Protein AF-A0A7G9YT63-F1 (afdb_monomer_lite)

Foldseek 3Di:
DPVVVVVVVVVVVVVVVVVVVVVVVLVVVLVVCLPPVNLVVLLVVLLVLLVVQPPVVDRDLVSLVVLLVVLLVLLVSLLVVLQVVLPDDAPPNLLSLLSVLLSLLSVLVSVLSCVVSVCVNVVVCPALQDPNCRSVLSSLVSSLSSLLSSLSSNLVVLSVVVRVVVRVVDDDDDDDDDDDPVNVVLVVCLDPVNLVVLLVVLLVLLVVCCVVVDNDLVSLVVLLVVLLVLLVVLLVVLVVVLVVLVVPPSLSSSSVSLSSSSVSVSVSSCVSSVSNNVSVVCVVVVNDPDPDDDDPSSSVSVSSVSSSSSSSSSSSSSSSVSSVVVSVVVPDDRPDD

Sequence (337 aa):
MSTKLFAHKNCVRAFWDLAILEMNKRDFLFRALTDERVLIVIVGIALLWRAVVSTDEKVSLWESACSGVSLFIIGWLIFGYMCSMSRKPTDWPVSNRIYRSIAVSLLVINIYVAIYYGMRWLGLLHVEISVSQDYIYQDLRYVIFMMYYCVAIAAARYLRGMREKYRLLIKERLKKRAKNIKEAIFFVMTHERTLVVVIAAAILWRVAIRADNEVVFWESTVSGISLIVWGWSIFGYLCALSVKVRHKIDLTRVIQHVALGLCAVNIYAVFYYGLRWYELICRIMGEVTETYVPQPLDMVFKDVRYVMLVLFYCAIVLLAKHLVKAYKDYTVPARKS

Structure (mmCIF, N/CA/C/O backbone):
data_AF-A0A7G9YT63-F1
#
_entry.id   AF-A0A7G9YT63-F1
#
loop_
_atom_site.group_PDB
_atom_site.id
_atom_site.type_symbol
_atom_site.label_atom_id
_atom_site.label_alt_id
_atom_site.label_comp_id
_atom_site.label_asym_id
_atom_site.label_entity_id
_atom_site.label_seq_id
_atom_site.pdbx_PDB_ins_code
_atom_site.Cartn_x
_atom_site.Cartn_y
_atom_site.Cartn_z
_atom_site.occupancy
_atom_site.B_iso_or_equiv
_atom_site.auth_seq_id
_atom_site.auth_comp_id
_atom_site.auth_asym_id
_atom_site.auth_atom_id
_atom_site.pdbx_PDB_model_num
ATOM 1 N N . MET A 1 1 ? 22.722 10.901 50.666 1.00 51.84 1 MET A N 1
ATOM 2 C CA . MET A 1 1 ? 22.047 9.964 49.730 1.00 51.84 1 MET A CA 1
ATOM 3 C C . MET A 1 1 ? 20.739 10.509 49.108 1.00 51.84 1 MET A C 1
ATOM 5 O O . MET A 1 1 ? 20.133 9.806 48.314 1.00 51.84 1 MET A O 1
ATOM 9 N N . SER A 1 2 ? 20.319 11.758 49.384 1.00 56.12 2 SER A N 1
ATOM 10 C CA . SER A 1 2 ? 19.012 12.315 48.953 1.00 56.12 2 SER A CA 1
ATOM 11 C C . SER A 1 2 ? 19.032 13.078 47.605 1.00 56.12 2 SER A C 1
ATOM 13 O O . SER A 1 2 ? 18.059 13.076 46.855 1.00 56.12 2 SER A O 1
ATOM 15 N N . THR A 1 3 ? 20.168 13.659 47.210 1.00 47.97 3 THR A N 1
ATOM 16 C CA . THR A 1 3 ? 20.280 14.524 46.016 1.00 47.97 3 THR A CA 1
ATOM 17 C C . THR A 1 3 ? 20.259 13.775 44.677 1.00 47.97 3 THR A C 1
ATOM 19 O O . THR A 1 3 ? 19.657 14.254 43.717 1.00 47.97 3 THR A O 1
ATOM 22 N N . LYS A 1 4 ? 20.827 12.560 44.602 1.00 44.25 4 LYS A N 1
ATOM 23 C CA . LYS A 1 4 ? 20.798 11.734 43.374 1.00 44.25 4 LYS A CA 1
ATOM 24 C C . LYS A 1 4 ? 19.389 11.233 43.021 1.00 44.25 4 LYS A C 1
ATOM 26 O O . LYS A 1 4 ? 19.053 11.143 41.843 1.00 44.25 4 LYS A O 1
ATOM 31 N N . LEU A 1 5 ? 18.547 10.963 44.021 1.00 43.69 5 LEU A N 1
ATOM 32 C CA . LEU A 1 5 ? 17.170 10.499 43.808 1.00 43.69 5 LEU A CA 1
ATOM 33 C C . LEU A 1 5 ? 16.254 11.630 43.296 1.00 43.69 5 LEU A C 1
ATOM 35 O O . LEU A 1 5 ? 15.344 11.389 42.503 1.00 43.69 5 LEU A O 1
ATOM 39 N N . PHE A 1 6 ? 16.518 12.870 43.720 1.00 44.06 6 PHE A N 1
ATOM 40 C CA . PHE A 1 6 ? 15.766 14.057 43.304 1.00 44.06 6 PHE A CA 1
ATOM 41 C C . PHE A 1 6 ? 16.118 14.489 41.871 1.00 44.06 6 PHE A C 1
ATOM 43 O O . PHE A 1 6 ? 15.226 14.756 41.066 1.00 44.06 6 PHE A O 1
ATOM 50 N N . ALA A 1 7 ? 17.407 14.447 41.509 1.00 48.44 7 ALA A N 1
ATOM 51 C CA . ALA A 1 7 ? 17.870 14.716 40.146 1.00 48.44 7 ALA A CA 1
ATOM 52 C C . ALA A 1 7 ? 17.311 13.703 39.127 1.00 48.44 7 ALA A C 1
ATOM 54 O O . ALA A 1 7 ? 16.868 14.089 38.046 1.00 48.44 7 ALA A O 1
ATOM 55 N N . HIS A 1 8 ? 17.240 12.417 39.494 1.00 46.97 8 HIS A N 1
ATOM 56 C CA . HIS A 1 8 ? 16.665 11.379 38.633 1.00 46.97 8 HIS A CA 1
ATOM 57 C C . HIS A 1 8 ? 15.152 11.567 38.417 1.00 46.97 8 HIS A C 1
ATOM 59 O O . HIS A 1 8 ? 14.665 11.424 37.298 1.00 46.97 8 HIS A O 1
ATOM 65 N N . LYS A 1 9 ? 14.390 11.943 39.457 1.00 47.44 9 LYS A N 1
ATOM 66 C CA . LYS A 1 9 ? 12.947 12.224 39.322 1.00 47.44 9 LYS A CA 1
ATOM 67 C C . LYS A 1 9 ? 12.662 13.446 38.443 1.00 47.44 9 LYS A C 1
ATOM 69 O O . LYS A 1 9 ? 11.727 13.397 37.647 1.00 47.44 9 LYS A O 1
ATOM 74 N N . ASN A 1 10 ? 13.467 14.504 38.548 1.00 49.31 10 ASN A N 1
ATOM 75 C CA . ASN A 1 10 ? 13.294 15.713 37.736 1.00 49.31 10 ASN A CA 1
ATOM 76 C C . ASN A 1 10 ? 13.716 15.507 36.276 1.00 49.31 10 ASN A C 1
ATOM 78 O O . ASN A 1 10 ? 13.042 16.009 35.385 1.00 49.31 10 ASN A O 1
ATOM 82 N N . CYS A 1 11 ? 14.758 14.709 36.018 1.00 43.16 11 CYS A N 1
ATOM 83 C CA . CYS A 1 11 ? 15.164 14.342 34.659 1.00 43.16 11 CYS A CA 1
ATOM 84 C C . CYS A 1 11 ? 14.101 13.478 33.960 1.00 43.16 11 CYS A C 1
ATOM 86 O O . CYS A 1 11 ? 13.719 13.751 32.825 1.00 43.16 11 CYS A O 1
ATOM 88 N N . VAL A 1 12 ? 13.539 12.490 34.670 1.00 50.88 12 VAL A N 1
ATOM 89 C CA . VAL A 1 12 ? 12.436 11.670 34.148 1.00 50.88 12 VAL A CA 1
ATOM 90 C C . VAL A 1 12 ? 11.201 12.533 33.882 1.00 50.88 12 VAL A C 1
ATOM 92 O O . VAL A 1 12 ? 10.602 12.409 32.820 1.00 50.88 12 VAL A O 1
ATOM 95 N N . ARG A 1 13 ? 10.840 13.450 34.788 1.00 52.72 13 ARG A N 1
ATOM 96 C CA . ARG A 1 13 ? 9.700 14.360 34.592 1.00 52.72 13 ARG A CA 1
ATOM 97 C C . ARG A 1 13 ? 9.906 15.297 33.396 1.00 52.72 13 ARG A C 1
ATOM 99 O O . ARG A 1 13 ? 9.028 15.359 32.550 1.00 52.72 13 ARG A O 1
ATOM 106 N N . ALA A 1 14 ? 11.084 15.907 33.256 1.00 54.81 14 ALA A N 1
ATOM 107 C CA . ALA A 1 14 ? 11.417 16.754 32.110 1.00 54.81 14 ALA A CA 1
ATOM 108 C C . ALA A 1 14 ? 11.399 15.981 30.779 1.00 54.81 14 ALA A C 1
ATOM 110 O O . ALA A 1 14 ? 10.917 16.498 29.777 1.00 54.81 14 ALA A O 1
ATOM 111 N N . PHE A 1 15 ? 11.862 14.726 30.767 1.00 49.44 15 PHE A N 1
ATOM 112 C CA . PHE A 1 15 ? 11.770 13.851 29.595 1.00 49.44 15 PHE A CA 1
ATOM 113 C C . PHE A 1 15 ? 10.312 13.531 29.227 1.00 49.44 15 PHE A C 1
ATOM 115 O O . PHE A 1 15 ? 9.948 13.574 28.051 1.00 49.44 15 PHE A O 1
ATOM 122 N N . TRP A 1 16 ? 9.460 13.258 30.221 1.00 44.06 16 TRP A N 1
ATOM 123 C CA . TRP A 1 16 ? 8.024 13.070 30.005 1.00 44.06 16 TRP A CA 1
ATOM 124 C C . TRP A 1 16 ? 7.345 14.349 29.514 1.00 44.06 16 TRP A C 1
ATOM 126 O O . TRP A 1 16 ? 6.557 14.274 28.577 1.00 44.06 16 TRP A O 1
ATOM 136 N N . ASP A 1 17 ? 7.684 15.513 30.063 1.00 49.84 17 ASP A N 1
ATOM 137 C CA . ASP A 1 17 ? 7.113 16.800 29.653 1.00 49.84 17 ASP A CA 1
ATOM 138 C C . ASP A 1 17 ? 7.521 17.169 28.217 1.00 49.84 17 ASP A C 1
ATOM 140 O O . ASP A 1 17 ? 6.678 17.598 27.425 1.00 49.84 17 ASP A O 1
ATOM 144 N N . LEU A 1 18 ? 8.777 16.910 27.827 1.00 43.19 18 LEU A N 1
ATOM 145 C CA . LEU A 1 18 ? 9.244 17.094 26.449 1.00 43.19 18 LEU A CA 1
ATOM 146 C C . LEU A 1 18 ? 8.537 16.132 25.480 1.00 43.19 18 LEU A C 1
ATOM 148 O O . LEU A 1 18 ? 8.094 16.538 24.403 1.00 43.19 18 LEU A O 1
ATOM 152 N N . ALA A 1 19 ? 8.374 14.867 25.880 1.00 49.19 19 ALA A N 1
ATOM 153 C CA . ALA A 1 19 ? 7.665 13.862 25.093 1.00 49.19 19 ALA A CA 1
ATOM 154 C C . ALA A 1 19 ? 6.169 14.193 24.944 1.00 49.19 19 ALA A C 1
ATOM 156 O O . ALA A 1 19 ? 5.597 13.995 23.871 1.00 49.19 19 ALA A O 1
ATOM 157 N N . ILE A 1 20 ? 5.541 14.740 25.990 1.00 54.62 20 ILE A N 1
ATOM 158 C CA . ILE A 1 20 ? 4.151 15.214 25.975 1.00 54.62 20 ILE A CA 1
ATOM 159 C C 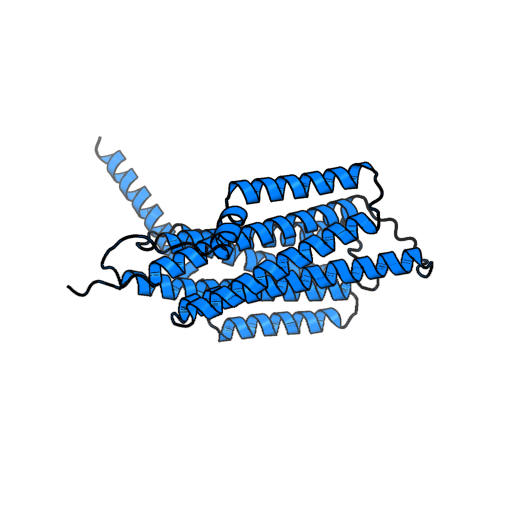. ILE A 1 20 ? 4.011 16.431 25.052 1.00 54.62 20 ILE A C 1
ATOM 161 O O . ILE A 1 20 ? 3.067 16.482 24.261 1.00 54.62 20 ILE A O 1
ATOM 165 N N . LEU A 1 21 ? 4.953 17.378 25.092 1.00 49.91 21 LEU A N 1
ATOM 166 C CA . LEU A 1 21 ? 4.940 18.567 24.236 1.00 49.91 21 LEU A CA 1
ATOM 167 C C . LEU A 1 21 ? 5.094 18.202 22.751 1.00 49.91 21 LEU A C 1
ATOM 169 O O . LEU A 1 21 ? 4.336 18.689 21.906 1.00 49.91 21 LEU A O 1
ATOM 173 N N . GLU A 1 22 ? 6.030 17.307 22.422 1.00 58.84 22 GLU A N 1
ATOM 174 C CA . GLU A 1 22 ? 6.168 16.777 21.063 1.00 58.84 22 GLU A CA 1
ATOM 175 C C . GLU A 1 22 ? 4.926 15.997 20.619 1.00 58.84 22 GLU A C 1
ATOM 177 O O . GLU A 1 22 ? 4.477 16.138 19.478 1.00 58.84 22 GLU A O 1
ATOM 182 N N . MET A 1 23 ? 4.337 15.197 21.512 1.00 55.91 23 MET A N 1
ATOM 183 C CA . MET A 1 23 ? 3.105 14.462 21.228 1.00 55.91 23 MET A CA 1
ATOM 184 C C . MET A 1 23 ? 1.928 15.392 20.934 1.00 55.91 23 MET A C 1
ATOM 186 O O . MET A 1 23 ? 1.184 15.123 19.992 1.00 55.91 23 MET A O 1
ATOM 190 N N . ASN A 1 24 ? 1.770 16.487 21.682 1.00 61.44 24 ASN A N 1
ATOM 191 C CA . ASN A 1 24 ? 0.676 17.437 21.474 1.00 61.44 24 ASN A CA 1
ATOM 192 C C . ASN A 1 24 ? 0.780 18.132 20.108 1.00 61.44 24 ASN A C 1
ATOM 194 O O . ASN A 1 24 ? -0.222 18.271 19.407 1.00 61.44 24 ASN A O 1
ATOM 198 N N . LYS A 1 25 ? 1.998 18.492 19.680 1.00 66.62 25 LYS A N 1
ATOM 199 C CA . LYS A 1 25 ? 2.241 19.067 18.345 1.00 66.62 25 LYS A CA 1
ATOM 200 C C . LYS A 1 25 ? 1.927 18.072 17.224 1.00 66.62 25 LYS A C 1
ATOM 202 O O . LYS A 1 25 ? 1.267 18.440 16.255 1.00 66.62 25 LYS A O 1
ATOM 207 N N . ARG A 1 26 ? 2.343 16.806 17.364 1.00 66.38 26 ARG A N 1
ATOM 208 C CA . ARG A 1 26 ? 2.053 15.743 16.378 1.00 66.38 26 ARG A CA 1
ATOM 209 C C . ARG A 1 26 ? 0.560 15.420 16.302 1.00 66.38 26 ARG A C 1
ATOM 211 O O . ARG A 1 26 ? 0.035 15.253 15.206 1.00 66.38 26 ARG A O 1
ATOM 218 N N . ASP A 1 27 ? -0.134 15.366 17.438 1.00 67.38 27 ASP A N 1
ATOM 219 C CA . ASP A 1 27 ? -1.582 15.129 17.480 1.00 67.38 27 ASP A CA 1
ATOM 220 C C . ASP A 1 27 ? -2.380 16.314 16.901 1.00 67.38 27 ASP A C 1
ATOM 222 O O . ASP A 1 27 ? -3.419 16.084 16.274 1.00 67.38 27 ASP A O 1
ATOM 226 N N . PHE A 1 28 ? -1.900 17.554 17.066 1.00 71.50 28 PHE A N 1
ATOM 227 C CA . PHE A 1 28 ? -2.480 18.751 16.445 1.00 71.50 28 PHE A CA 1
ATOM 228 C C . PHE A 1 28 ? -2.266 18.774 14.925 1.00 71.50 28 PHE A C 1
ATOM 230 O O . PHE A 1 28 ? -3.235 18.896 14.179 1.00 71.50 28 PHE A O 1
ATOM 237 N N . LEU A 1 29 ? -1.029 18.559 14.461 1.00 67.56 29 LEU A N 1
ATOM 238 C CA . LEU A 1 29 ? -0.705 18.429 13.033 1.00 67.56 29 LEU A CA 1
ATOM 239 C C . LEU A 1 29 ? -1.523 17.321 12.372 1.00 67.56 29 LEU A C 1
ATOM 241 O O . LEU A 1 29 ? -2.076 17.513 11.294 1.00 67.56 29 LEU A O 1
ATOM 245 N N . PHE A 1 30 ? -1.660 16.174 13.036 1.00 68.06 30 PHE A N 1
ATOM 246 C CA . PHE A 1 30 ? -2.467 15.081 12.515 1.00 68.06 30 PHE A CA 1
ATOM 247 C C . PHE A 1 30 ? -3.963 15.417 12.495 1.00 68.06 30 PHE A C 1
ATOM 249 O O . PHE A 1 30 ? -4.656 15.031 11.558 1.00 68.06 30 PHE A O 1
ATOM 256 N N . ARG A 1 31 ? -4.484 16.156 13.487 1.00 72.56 31 ARG A N 1
ATOM 257 C CA . ARG A 1 31 ? -5.866 16.670 13.449 1.00 72.56 31 ARG A CA 1
ATOM 258 C C . ARG A 1 31 ? -6.095 17.599 12.259 1.00 72.56 31 ARG A C 1
ATOM 260 O O . ARG A 1 31 ? -7.111 17.452 11.596 1.00 72.56 31 ARG A O 1
ATOM 267 N N . ALA A 1 32 ? -5.148 18.484 11.960 1.00 70.31 32 ALA A N 1
ATOM 268 C CA . ALA A 1 32 ? -5.224 19.347 10.785 1.00 70.31 32 ALA A CA 1
ATOM 269 C C . ALA A 1 32 ? -5.154 18.539 9.473 1.00 70.31 32 ALA A C 1
ATOM 271 O O . ALA A 1 32 ? -5.971 18.732 8.580 1.00 70.31 32 ALA A O 1
ATOM 272 N N . LEU A 1 33 ? -4.238 17.568 9.386 1.00 66.38 33 LEU A N 1
ATOM 273 C CA . LEU A 1 33 ? -4.068 16.700 8.210 1.00 66.38 33 LEU A CA 1
ATOM 274 C C . LEU A 1 33 ? -5.219 15.705 7.987 1.00 66.38 33 LEU A C 1
ATOM 276 O O . LEU A 1 33 ? -5.371 15.186 6.886 1.00 66.38 33 LEU A O 1
ATOM 280 N N . THR A 1 34 ? -6.016 15.405 9.016 1.00 69.69 34 THR A N 1
ATOM 281 C CA . THR A 1 34 ? -7.178 14.500 8.922 1.00 69.69 34 THR A CA 1
ATOM 282 C C . THR A 1 34 ? -8.482 15.207 8.566 1.00 69.69 34 THR A C 1
ATOM 284 O O . THR A 1 34 ? -9.519 14.540 8.440 1.00 69.69 34 THR A O 1
ATOM 287 N N . ASP A 1 35 ? -8.466 16.531 8.401 1.00 75.56 35 ASP A N 1
ATOM 288 C CA . ASP A 1 35 ? -9.624 17.243 7.876 1.00 75.56 35 ASP A CA 1
ATOM 289 C C . ASP A 1 35 ? -9.915 16.754 6.447 1.00 75.56 35 ASP A C 1
ATOM 291 O O . ASP A 1 35 ? -9.025 16.639 5.604 1.00 75.56 35 ASP A O 1
ATOM 295 N N . GLU A 1 36 ? -11.179 16.429 6.181 1.00 73.56 36 GLU A N 1
ATOM 296 C CA . GLU A 1 36 ? -11.624 15.921 4.881 1.00 73.56 36 GLU A CA 1
ATOM 297 C C . GLU A 1 36 ? -11.356 16.927 3.766 1.00 73.56 36 GLU A C 1
ATOM 299 O O . GLU A 1 36 ? -10.945 16.549 2.671 1.00 73.56 36 GLU A O 1
ATOM 304 N N . ARG A 1 37 ? -11.524 18.218 4.074 1.00 80.12 37 ARG A N 1
ATOM 305 C CA . ARG A 1 37 ? -11.266 19.313 3.138 1.00 80.12 37 ARG A CA 1
ATOM 306 C C . ARG A 1 37 ? -9.785 19.375 2.791 1.00 80.12 37 ARG A C 1
ATOM 308 O O . ARG A 1 37 ? -9.438 19.504 1.624 1.00 80.12 37 ARG A O 1
ATOM 315 N N . VAL A 1 38 ? -8.919 19.215 3.791 1.00 79.94 38 VAL A N 1
ATOM 316 C CA . VAL A 1 38 ? -7.463 19.216 3.609 1.00 79.94 38 VAL A CA 1
ATOM 317 C C . VAL A 1 38 ? -7.019 18.000 2.798 1.00 79.94 38 VAL A C 1
ATOM 319 O O . VAL A 1 38 ? -6.205 18.151 1.896 1.00 79.94 38 VAL A O 1
ATOM 322 N N . LEU A 1 39 ? -7.593 16.816 3.033 1.00 75.81 39 LEU A N 1
ATOM 323 C CA . LEU A 1 39 ? -7.302 15.629 2.222 1.00 75.81 39 LEU A CA 1
ATOM 324 C C . LEU A 1 39 ? -7.706 15.810 0.753 1.00 75.81 39 LEU A C 1
ATOM 326 O O . LEU A 1 39 ? -6.918 15.472 -0.126 1.00 75.81 39 LEU A O 1
ATOM 330 N N . ILE A 1 40 ? -8.889 16.374 0.482 1.00 79.44 40 ILE A N 1
ATOM 331 C CA . ILE A 1 40 ? -9.337 16.675 -0.889 1.00 79.44 40 ILE A CA 1
ATOM 332 C C . ILE A 1 40 ? -8.389 17.677 -1.554 1.00 79.44 40 ILE A C 1
ATOM 334 O O . ILE A 1 40 ? -7.992 17.473 -2.698 1.00 79.44 40 ILE A O 1
ATOM 338 N N . VAL A 1 41 ? -7.980 18.722 -0.830 1.00 82.81 41 VAL A N 1
ATOM 339 C CA . VAL A 1 41 ? -7.027 19.721 -1.331 1.00 82.81 41 VAL A CA 1
ATOM 340 C C . VAL A 1 41 ? -5.662 19.092 -1.616 1.00 82.81 41 VAL A C 1
ATOM 342 O O . VAL A 1 41 ? -5.105 19.343 -2.677 1.00 82.81 41 VAL A O 1
ATOM 345 N N . ILE A 1 42 ? -5.140 18.233 -0.736 1.00 81.56 42 ILE A N 1
ATOM 346 C CA . ILE A 1 42 ? -3.861 17.535 -0.952 1.00 81.56 42 ILE A CA 1
ATOM 347 C C . ILE A 1 42 ? -3.928 16.652 -2.203 1.00 81.56 42 ILE A C 1
ATOM 349 O O . ILE A 1 42 ? -3.012 16.693 -3.021 1.00 81.56 42 ILE A O 1
ATOM 353 N N . VAL A 1 43 ? -5.007 15.880 -2.376 1.00 79.06 43 VAL A N 1
ATOM 354 C CA . VAL A 1 43 ? -5.204 15.049 -3.576 1.00 79.06 43 VAL A CA 1
ATOM 355 C C . VAL A 1 43 ? -5.320 15.923 -4.826 1.00 79.06 43 VAL A C 1
ATOM 357 O O . VAL A 1 43 ? -4.684 15.623 -5.832 1.00 79.06 43 VAL A O 1
ATOM 360 N N . GLY A 1 44 ? -6.075 17.022 -4.760 1.00 79.69 44 GLY A N 1
ATOM 361 C CA . GLY A 1 44 ? -6.219 17.971 -5.863 1.00 79.69 44 GLY A CA 1
ATOM 362 C C . GLY A 1 44 ? -4.888 18.599 -6.271 1.00 79.69 44 GLY A C 1
ATOM 363 O O . GLY A 1 44 ? -4.543 18.578 -7.447 1.00 79.69 44 GLY A O 1
ATOM 364 N N . ILE A 1 45 ? -4.097 19.079 -5.307 1.00 83.38 45 ILE A N 1
ATOM 365 C CA . ILE A 1 45 ? -2.757 19.631 -5.552 1.00 83.38 45 ILE A CA 1
ATOM 366 C C . ILE A 1 45 ? -1.835 18.563 -6.143 1.00 83.38 45 ILE A C 1
ATOM 368 O O . ILE A 1 45 ? -1.110 18.853 -7.085 1.00 83.38 45 ILE A O 1
ATOM 372 N N . ALA A 1 46 ? -1.874 17.329 -5.639 1.00 78.25 46 ALA A N 1
ATOM 373 C CA . ALA A 1 46 ? -1.053 16.236 -6.154 1.00 78.25 46 ALA A CA 1
ATOM 374 C C . ALA A 1 46 ? -1.396 15.876 -7.611 1.00 78.25 46 ALA A C 1
ATOM 376 O O . ALA A 1 46 ? -0.495 15.637 -8.413 1.00 78.25 46 ALA A O 1
ATOM 377 N N . LEU A 1 47 ? -2.687 15.857 -7.959 1.00 78.94 47 LEU A N 1
ATOM 378 C CA . LEU A 1 47 ? -3.156 15.618 -9.325 1.00 78.94 47 LEU A CA 1
ATOM 379 C C . LEU A 1 47 ? -2.805 16.778 -10.259 1.00 78.94 47 LEU A C 1
ATOM 381 O O . LEU A 1 47 ? -2.320 16.536 -11.358 1.00 78.94 47 LEU A O 1
ATOM 385 N N . LEU A 1 48 ? -2.999 18.022 -9.814 1.00 81.75 48 LEU A N 1
ATOM 386 C CA . LEU A 1 48 ? -2.630 19.216 -10.577 1.00 81.75 48 LEU A CA 1
ATOM 387 C C . LEU A 1 48 ? -1.119 19.292 -10.803 1.00 81.75 48 LEU A C 1
ATOM 389 O O . LEU A 1 48 ? -0.685 19.532 -11.923 1.00 81.75 48 LEU A O 1
ATOM 393 N N . TRP A 1 49 ? -0.321 19.022 -9.769 1.00 81.31 49 TRP A N 1
ATOM 394 C CA . TRP A 1 49 ? 1.133 18.934 -9.875 1.00 81.31 49 TRP A CA 1
ATOM 395 C C . TRP A 1 49 ? 1.546 17.906 -10.928 1.00 81.31 49 TRP A C 1
ATOM 397 O O . TRP A 1 49 ? 2.404 18.188 -11.756 1.00 81.31 49 TRP A O 1
ATOM 407 N N . ARG A 1 50 ? 0.895 16.736 -10.956 1.00 78.75 50 ARG A N 1
ATOM 408 C CA . ARG A 1 50 ? 1.165 15.726 -11.985 1.00 78.75 50 ARG A CA 1
ATOM 409 C C . ARG A 1 50 ? 0.699 16.125 -13.371 1.00 78.75 50 ARG A C 1
ATOM 411 O O . ARG A 1 50 ? 1.440 15.890 -14.312 1.00 78.75 50 ARG A O 1
ATOM 418 N N . ALA A 1 51 ? -0.456 16.766 -13.500 1.00 74.50 51 ALA A N 1
ATOM 419 C CA . ALA A 1 51 ? -0.903 17.290 -14.783 1.00 74.50 51 ALA A CA 1
ATOM 420 C C . ALA A 1 51 ? 0.111 18.291 -15.360 1.00 74.50 51 ALA A C 1
ATOM 422 O O . ALA A 1 51 ? 0.408 18.211 -16.542 1.00 74.50 51 ALA A O 1
ATOM 423 N N . VAL A 1 52 ? 0.681 19.165 -14.522 1.00 75.88 52 VAL A N 1
ATOM 424 C CA . VAL A 1 52 ? 1.705 20.145 -14.927 1.00 75.88 52 VAL A CA 1
ATOM 425 C C . VAL A 1 52 ? 3.046 19.485 -15.257 1.00 75.88 52 VAL A C 1
ATOM 427 O O . VAL A 1 52 ? 3.666 19.847 -16.240 1.00 75.88 52 VAL A O 1
ATOM 430 N N . VAL A 1 53 ? 3.500 18.501 -14.478 1.00 72.19 53 VAL A N 1
ATOM 431 C CA . VAL A 1 53 ? 4.780 17.809 -14.743 1.00 72.19 53 VAL A CA 1
ATOM 432 C C . VAL A 1 53 ? 4.705 16.903 -15.984 1.00 72.19 53 VAL A C 1
ATOM 434 O O . VAL A 1 53 ? 5.718 16.633 -16.621 1.00 72.19 53 VAL A O 1
ATOM 437 N N . SER A 1 54 ? 3.513 16.421 -16.340 1.00 69.38 54 SER A N 1
ATOM 438 C CA . SER A 1 54 ? 3.313 15.502 -17.468 1.00 69.38 54 SER A CA 1
ATOM 439 C C . SER A 1 54 ? 3.207 16.212 -18.829 1.00 69.38 54 SER A C 1
ATOM 441 O O . SER A 1 54 ? 3.317 15.548 -19.857 1.00 69.38 54 SER A O 1
ATOM 443 N N . THR A 1 55 ? 3.021 17.542 -18.880 1.00 68.19 55 THR A N 1
ATOM 444 C CA . THR A 1 55 ? 2.837 18.265 -20.159 1.00 68.19 55 THR A CA 1
ATOM 445 C C . THR A 1 55 ? 4.057 18.236 -21.070 1.00 68.19 55 THR A C 1
ATOM 447 O O . THR A 1 55 ? 3.894 18.323 -22.282 1.00 68.19 55 THR A O 1
ATOM 450 N N . ASP A 1 56 ? 5.257 18.084 -20.510 1.00 60.88 56 ASP A N 1
ATOM 451 C CA . ASP A 1 56 ? 6.505 18.152 -21.278 1.00 60.88 56 ASP A CA 1
ATOM 452 C C . ASP A 1 56 ? 6.972 16.774 -21.783 1.00 60.88 56 ASP A C 1
ATOM 454 O O . ASP A 1 56 ? 8.057 16.664 -22.358 1.00 60.88 56 ASP A O 1
ATOM 458 N N . GLU A 1 57 ? 6.192 15.708 -21.528 1.00 63.62 57 GLU A N 1
ATOM 459 C CA . GLU A 1 57 ? 6.480 14.285 -21.827 1.00 63.62 57 GLU A CA 1
ATOM 460 C C . GLU A 1 57 ? 7.836 13.768 -21.287 1.00 63.62 57 GLU A C 1
ATOM 462 O O . GLU A 1 57 ? 8.195 12.597 -21.436 1.00 63.62 57 GLU A O 1
ATOM 467 N N . LYS A 1 58 ? 8.591 14.630 -20.599 1.00 65.06 58 LYS A N 1
ATOM 468 C CA . LYS A 1 58 ? 9.904 14.393 -20.011 1.00 65.06 58 LYS A CA 1
ATOM 469 C C . LYS A 1 58 ? 9.886 14.877 -18.573 1.00 65.06 58 LYS A C 1
ATOM 471 O O . LYS A 1 58 ? 10.004 16.063 -18.302 1.00 65.06 58 LYS A O 1
ATOM 476 N N . VAL A 1 59 ? 9.814 13.930 -17.644 1.00 61.91 59 VAL A N 1
ATOM 477 C CA . VAL A 1 59 ? 9.941 14.234 -16.217 1.00 61.91 59 VAL A CA 1
ATOM 478 C C . VAL A 1 59 ? 11.405 14.536 -15.908 1.00 61.91 59 VAL A C 1
ATOM 480 O O . VAL A 1 59 ? 12.264 13.651 -15.983 1.00 61.91 59 VAL A O 1
ATOM 483 N N . SER A 1 60 ? 11.702 15.778 -15.538 1.00 70.81 60 SER A N 1
ATOM 484 C CA . SER A 1 60 ? 13.042 16.166 -15.109 1.00 70.81 60 SER A CA 1
ATOM 485 C C . SER A 1 60 ? 13.418 15.496 -13.779 1.00 70.81 60 SER A C 1
ATOM 487 O O . SER A 1 60 ? 12.573 15.139 -12.947 1.00 70.81 60 SER A O 1
ATOM 489 N N . LEU A 1 61 ? 14.724 15.343 -13.531 1.00 68.00 61 LEU A N 1
ATOM 490 C CA . LEU A 1 61 ? 15.222 14.787 -12.266 1.00 68.00 61 LEU A CA 1
ATOM 491 C C . LEU A 1 61 ? 14.724 15.580 -11.048 1.00 68.00 61 LEU A C 1
ATOM 493 O O . LEU A 1 61 ? 14.416 14.981 -10.018 1.00 68.00 61 LEU A O 1
ATOM 497 N N . TRP A 1 62 ? 14.590 16.903 -11.176 1.00 66.19 62 TRP A N 1
ATOM 498 C CA . TRP A 1 62 ? 14.118 17.776 -10.101 1.00 66.19 62 TRP A CA 1
ATOM 499 C C . TRP A 1 62 ? 12.629 17.591 -9.793 1.00 66.19 62 TRP A C 1
ATOM 501 O O . TRP A 1 62 ? 12.260 17.493 -8.622 1.00 66.19 62 TRP A O 1
ATOM 511 N N . GLU A 1 63 ? 11.772 17.441 -10.804 1.00 73.75 63 GLU A N 1
ATOM 512 C CA . GLU A 1 63 ? 10.338 17.168 -10.604 1.00 73.75 63 GLU A CA 1
ATOM 513 C C . GLU A 1 63 ? 10.105 15.789 -9.976 1.00 73.75 63 GLU A C 1
ATOM 515 O O . GLU A 1 63 ? 9.255 15.616 -9.089 1.00 73.75 63 GLU A O 1
ATOM 520 N N . SER A 1 64 ? 10.916 14.807 -10.383 1.00 73.31 64 SER A N 1
ATOM 521 C CA . SER A 1 64 ? 10.941 13.477 -9.776 1.00 73.31 64 SER A CA 1
ATOM 522 C C . SER A 1 64 ? 11.431 13.526 -8.324 1.00 73.31 64 SER A C 1
ATOM 524 O O . SER A 1 64 ? 10.838 12.884 -7.453 1.00 73.31 64 SER A O 1
ATOM 526 N N . ALA A 1 65 ? 12.454 14.335 -8.025 1.00 77.94 65 ALA A N 1
ATOM 527 C CA . ALA A 1 65 ? 12.956 14.550 -6.669 1.00 77.94 65 ALA A CA 1
ATOM 528 C C . ALA A 1 65 ? 11.912 15.200 -5.754 1.00 77.94 65 ALA A C 1
ATOM 530 O O . ALA A 1 65 ? 11.615 14.646 -4.696 1.00 77.94 65 ALA A O 1
ATOM 531 N N . CYS A 1 66 ? 11.274 16.296 -6.170 1.00 80.81 66 CYS A N 1
ATOM 532 C CA . CYS A 1 66 ? 10.205 16.943 -5.399 1.00 80.81 66 CYS A CA 1
ATOM 533 C C . CYS A 1 66 ? 9.036 15.985 -5.115 1.00 80.81 66 CYS A C 1
ATOM 535 O O . CYS A 1 66 ? 8.523 15.904 -3.991 1.00 80.81 66 CYS A O 1
ATOM 537 N N . SER A 1 67 ? 8.648 15.193 -6.114 1.00 80.62 67 SER A N 1
ATOM 538 C CA . SER A 1 67 ? 7.592 14.190 -5.974 1.00 80.62 67 SER A CA 1
ATOM 539 C C . SER A 1 67 ? 7.981 13.050 -5.024 1.00 80.62 67 SER A C 1
ATOM 541 O O . SER A 1 67 ? 7.181 12.632 -4.188 1.00 80.62 67 SER A O 1
ATOM 543 N N . GLY A 1 68 ? 9.215 12.551 -5.114 1.00 82.56 68 GLY A N 1
ATOM 544 C CA . GLY A 1 68 ? 9.713 11.499 -4.230 1.00 82.56 68 GLY A CA 1
ATOM 545 C C . GLY A 1 68 ? 9.863 11.969 -2.785 1.00 82.56 68 GLY A C 1
ATOM 546 O O . GLY A 1 68 ? 9.409 11.290 -1.865 1.00 82.56 68 GLY A O 1
ATOM 547 N N . VAL A 1 69 ? 10.425 13.163 -2.576 1.00 84.81 69 VAL A N 1
ATOM 548 C CA . VAL A 1 69 ? 10.603 13.766 -1.246 1.00 84.81 69 VAL A CA 1
ATOM 549 C C . VAL A 1 69 ? 9.253 14.017 -0.573 1.00 84.81 69 VAL A C 1
ATOM 551 O O . VAL A 1 69 ? 9.093 13.684 0.601 1.00 84.81 69 VAL A O 1
ATOM 554 N N . SER A 1 70 ? 8.255 14.534 -1.298 1.00 86.88 70 SER A N 1
ATOM 555 C CA . SER A 1 70 ? 6.913 14.753 -0.736 1.00 86.88 70 SER A CA 1
ATOM 556 C C . SER A 1 70 ? 6.239 13.444 -0.303 1.00 86.88 70 SER A C 1
ATOM 558 O O . SER A 1 70 ? 5.754 13.356 0.829 1.00 86.88 70 SER A O 1
ATOM 560 N N . LEU A 1 71 ? 6.282 12.399 -1.140 1.00 86.88 71 LEU A N 1
ATOM 561 C CA . LEU A 1 71 ? 5.789 11.062 -0.783 1.00 86.88 71 LEU A CA 1
ATOM 562 C C . LEU A 1 71 ? 6.516 10.481 0.430 1.00 86.88 71 LEU A C 1
ATOM 564 O O . LEU A 1 71 ? 5.883 9.880 1.298 1.00 86.88 71 LEU A O 1
ATOM 568 N N . PHE A 1 72 ? 7.835 10.657 0.494 1.00 88.69 72 PHE A N 1
ATOM 569 C CA . PHE A 1 72 ? 8.652 10.173 1.597 1.00 88.69 72 PHE A CA 1
ATOM 570 C C . PHE A 1 72 ? 8.250 10.862 2.907 1.00 88.69 72 PHE A C 1
ATOM 572 O O . PHE A 1 72 ? 7.918 10.187 3.881 1.00 88.69 72 PHE A O 1
ATOM 579 N N . ILE A 1 73 ? 8.190 12.197 2.925 1.00 87.06 73 ILE A N 1
ATOM 580 C CA . ILE A 1 73 ? 7.802 12.973 4.111 1.00 87.06 73 ILE A CA 1
ATOM 581 C C . ILE A 1 73 ? 6.405 12.563 4.591 1.00 87.06 73 ILE A C 1
ATOM 583 O O . ILE A 1 73 ? 6.238 12.209 5.760 1.00 87.06 73 ILE A O 1
ATOM 587 N N . ILE A 1 74 ? 5.408 12.553 3.700 1.00 88.06 74 ILE A N 1
ATOM 588 C CA . ILE A 1 74 ? 4.027 12.191 4.051 1.00 88.06 74 ILE A CA 1
ATOM 589 C C . ILE A 1 74 ? 3.960 10.746 4.563 1.00 88.06 74 ILE A C 1
ATOM 591 O O . ILE A 1 74 ? 3.395 10.495 5.631 1.00 88.06 74 ILE A O 1
ATOM 595 N N . GLY A 1 75 ? 4.582 9.800 3.857 1.00 89.12 75 GLY A N 1
ATOM 596 C CA . GLY A 1 75 ? 4.587 8.388 4.230 1.00 89.12 75 GLY A CA 1
ATOM 597 C C . GLY A 1 75 ? 5.181 8.144 5.619 1.00 89.12 75 GLY A C 1
ATOM 598 O O . GLY A 1 75 ? 4.594 7.418 6.432 1.00 89.12 75 GLY A O 1
ATOM 599 N N . TRP A 1 76 ? 6.315 8.773 5.941 1.00 90.81 76 TRP A N 1
ATOM 600 C CA . TRP A 1 76 ? 6.959 8.627 7.252 1.00 90.81 76 TRP A CA 1
ATOM 601 C C . TRP A 1 76 ? 6.214 9.347 8.374 1.00 90.81 76 TRP A C 1
ATOM 603 O O . TRP A 1 76 ? 6.147 8.816 9.486 1.00 90.81 76 TRP A O 1
ATOM 613 N N . LEU A 1 77 ? 5.597 10.499 8.099 1.00 88.00 77 LEU A N 1
ATOM 614 C CA . LEU A 1 77 ? 4.737 11.187 9.065 1.00 88.00 77 LEU A CA 1
ATOM 615 C C . LEU A 1 77 ? 3.544 10.312 9.469 1.00 88.00 77 LEU A C 1
ATOM 617 O O . LEU A 1 77 ? 3.288 10.127 10.663 1.00 88.00 77 LEU A O 1
ATOM 621 N N . ILE A 1 78 ? 2.852 9.711 8.494 1.00 88.69 78 ILE A N 1
ATOM 622 C CA . ILE A 1 78 ? 1.718 8.813 8.762 1.00 88.69 78 ILE A CA 1
ATOM 623 C C . ILE A 1 78 ? 2.200 7.559 9.497 1.00 88.69 78 ILE A C 1
ATOM 625 O O . ILE A 1 78 ? 1.580 7.141 10.477 1.00 88.69 78 ILE A O 1
ATOM 629 N N . PHE A 1 79 ? 3.321 6.969 9.077 1.00 90.94 79 PHE A N 1
ATOM 630 C CA . PHE A 1 79 ? 3.905 5.813 9.758 1.00 90.94 79 PHE A CA 1
ATOM 631 C C . PHE A 1 79 ? 4.226 6.114 11.229 1.00 90.94 79 PHE A C 1
ATOM 633 O O . PHE A 1 79 ? 3.832 5.357 12.122 1.00 90.94 79 PHE A O 1
ATOM 640 N N . GLY A 1 80 ? 4.884 7.245 11.496 1.00 86.19 80 GLY A N 1
ATOM 641 C CA . GLY A 1 80 ? 5.196 7.705 12.846 1.00 86.19 80 GLY A CA 1
ATOM 642 C C . GLY A 1 80 ? 3.937 7.903 13.692 1.00 86.19 80 GLY A C 1
ATOM 643 O O . GLY A 1 80 ? 3.896 7.472 14.849 1.00 86.19 80 GLY A O 1
ATOM 644 N N . TYR A 1 81 ? 2.882 8.473 13.104 1.00 87.25 81 TYR A N 1
ATOM 645 C CA . TYR A 1 81 ? 1.584 8.620 13.760 1.00 87.25 81 TYR A CA 1
ATOM 646 C C . TYR A 1 81 ? 0.960 7.266 14.132 1.00 87.25 81 TYR A C 1
ATOM 648 O O . TYR A 1 81 ? 0.601 7.048 15.292 1.00 87.25 81 TYR A O 1
ATOM 656 N N . MET A 1 82 ? 0.876 6.327 13.185 1.00 90.88 82 MET A N 1
ATOM 657 C CA . MET A 1 82 ? 0.296 4.998 13.424 1.00 90.88 82 MET A CA 1
ATOM 658 C C . MET A 1 82 ? 1.079 4.228 14.494 1.00 90.88 82 MET A C 1
ATOM 660 O O . MET A 1 82 ? 0.481 3.614 15.382 1.00 90.88 82 MET A O 1
ATOM 664 N N . CYS A 1 83 ? 2.413 4.312 14.464 1.00 87.31 83 CYS A N 1
ATOM 665 C CA . CYS A 1 83 ? 3.285 3.729 15.481 1.00 87.31 83 CYS A CA 1
ATOM 666 C C . CYS A 1 83 ? 3.035 4.334 16.866 1.00 87.31 83 CYS A C 1
ATOM 668 O O . CYS A 1 83 ? 2.852 3.584 17.828 1.00 87.31 83 CYS A O 1
ATOM 670 N N . SER A 1 84 ? 2.966 5.663 16.974 1.00 84.88 84 SER A N 1
ATOM 671 C CA . SER A 1 84 ? 2.649 6.344 18.235 1.00 84.88 84 SER A CA 1
ATOM 672 C C . SER A 1 84 ? 1.294 5.889 18.781 1.00 84.88 84 SER A C 1
ATOM 674 O O . SER A 1 84 ? 1.182 5.433 19.921 1.00 84.88 84 SER A O 1
ATOM 676 N N . MET A 1 85 ? 0.270 5.892 17.928 1.00 85.50 85 MET A N 1
ATOM 677 C CA . MET A 1 85 ? -1.084 5.525 18.321 1.00 85.50 85 MET A CA 1
ATOM 678 C C . MET A 1 85 ? -1.203 4.047 18.720 1.00 85.50 85 MET A C 1
ATOM 680 O O . MET A 1 85 ? -1.942 3.729 19.653 1.00 85.50 85 MET A O 1
ATOM 684 N N . SER A 1 86 ? -0.425 3.154 18.097 1.00 86.00 86 SER A N 1
ATOM 685 C CA . SER A 1 86 ? -0.364 1.729 18.457 1.00 86.00 86 SER A CA 1
ATOM 686 C C . SER A 1 86 ? 0.219 1.456 19.849 1.00 86.00 86 SER A C 1
ATOM 688 O O . SER A 1 86 ? -0.080 0.418 20.440 1.00 86.00 86 SER A O 1
ATOM 690 N N . ARG A 1 87 ? 1.048 2.370 20.375 1.00 85.06 87 ARG A N 1
ATOM 691 C CA . ARG A 1 87 ? 1.700 2.244 21.689 1.00 85.06 87 ARG A CA 1
ATOM 692 C C . ARG A 1 87 ? 0.917 2.912 22.810 1.00 85.06 87 ARG A C 1
ATOM 694 O O . ARG A 1 87 ? 1.131 2.577 23.971 1.00 85.06 87 ARG A O 1
ATOM 701 N N . LYS A 1 88 ? 0.008 3.839 22.487 1.00 81.31 88 LYS A N 1
ATOM 702 C CA . LYS A 1 88 ? -0.810 4.504 23.505 1.00 81.31 88 LYS A CA 1
ATOM 703 C C . LYS A 1 88 ? -1.625 3.450 24.283 1.00 81.31 88 LYS A C 1
ATOM 705 O O . LYS A 1 88 ? -2.211 2.560 23.649 1.00 81.31 88 LYS A O 1
ATOM 710 N N . PRO A 1 89 ? -1.719 3.553 25.619 1.00 74.31 89 PRO A N 1
ATOM 711 C CA . PRO A 1 89 ? -2.546 2.656 26.416 1.00 74.31 89 PRO A CA 1
ATOM 712 C C . PRO A 1 89 ? -4.016 2.780 26.001 1.00 74.31 89 PRO A C 1
ATOM 714 O O . PRO A 1 89 ? -4.504 3.857 25.644 1.00 74.31 89 PRO A O 1
ATOM 717 N N . THR A 1 90 ? -4.715 1.653 25.948 1.00 74.69 90 THR A N 1
ATOM 718 C CA . THR A 1 90 ? -6.133 1.604 25.591 1.00 74.69 90 THR A CA 1
ATOM 719 C C . THR A 1 90 ? -6.797 0.409 26.231 1.00 74.69 90 THR A C 1
ATOM 721 O O . THR A 1 90 ? -6.241 -0.686 26.252 1.00 74.69 90 THR A O 1
ATOM 724 N N . ASP A 1 91 ? -8.038 0.623 26.637 1.00 73.69 91 ASP A N 1
ATOM 725 C CA . ASP A 1 91 ? -8.924 -0.427 27.125 1.00 73.69 91 ASP A CA 1
ATOM 726 C C . ASP A 1 91 ? -9.440 -1.332 25.991 1.00 73.69 91 ASP A C 1
ATOM 728 O O . ASP A 1 91 ? -10.055 -2.369 26.230 1.00 73.69 91 ASP A O 1
ATOM 732 N N . TRP A 1 92 ? -9.163 -0.969 24.730 1.00 79.19 92 TRP A N 1
ATOM 733 C CA . TRP A 1 92 ? -9.507 -1.752 23.550 1.00 79.19 92 TRP A CA 1
ATOM 734 C C . TRP A 1 92 ? -8.251 -2.239 22.809 1.00 79.19 92 TRP A C 1
ATOM 736 O O . TRP A 1 92 ? -7.848 -1.654 21.795 1.00 79.19 92 TRP A O 1
ATOM 746 N N . PRO A 1 93 ? -7.612 -3.335 23.264 1.00 81.50 93 PRO A N 1
ATOM 747 C CA . PRO A 1 93 ? -6.302 -3.775 22.771 1.00 81.50 93 PRO A CA 1
ATOM 748 C C . PRO A 1 93 ? -6.297 -4.178 21.289 1.00 81.50 93 PRO A C 1
ATOM 750 O O . PRO A 1 93 ? -5.235 -4.275 20.671 1.00 81.50 93 PRO A O 1
ATOM 753 N N . VAL A 1 94 ? -7.466 -4.425 20.691 1.00 85.62 94 VAL A N 1
ATOM 754 C CA . VAL A 1 94 ? -7.577 -4.704 19.254 1.00 85.62 94 VAL A CA 1
ATOM 755 C C . VAL A 1 94 ? -7.297 -3.461 18.412 1.00 85.62 94 VAL A C 1
ATOM 757 O O . VAL A 1 94 ? -6.676 -3.602 17.361 1.00 85.62 94 VAL A O 1
ATOM 760 N N . SER A 1 95 ? -7.626 -2.255 18.889 1.00 86.88 95 SER A N 1
ATOM 761 C CA . SER A 1 95 ? -7.293 -1.013 18.176 1.00 86.88 95 SER A CA 1
ATOM 762 C C . SER A 1 95 ? -5.787 -0.854 17.969 1.00 86.88 95 SER A C 1
ATOM 764 O O . SER A 1 95 ? -5.351 -0.591 16.851 1.00 86.88 95 SER A O 1
ATOM 766 N N . ASN A 1 96 ? -4.976 -1.130 18.996 1.00 88.19 96 ASN A N 1
ATOM 767 C CA . ASN A 1 96 ? -3.515 -1.082 18.900 1.00 88.19 96 ASN A CA 1
ATOM 768 C C . ASN A 1 96 ? -2.976 -2.059 17.844 1.00 88.19 96 ASN A C 1
ATOM 770 O O . ASN A 1 96 ? -2.039 -1.731 17.118 1.00 88.19 96 ASN A O 1
ATOM 774 N N . ARG A 1 97 ? -3.595 -3.241 17.700 1.00 90.00 97 ARG A N 1
ATOM 775 C CA . ARG A 1 97 ? -3.224 -4.218 16.660 1.00 90.00 97 ARG A CA 1
ATOM 776 C C . ARG A 1 97 ? -3.608 -3.751 15.256 1.00 90.00 97 ARG A C 1
ATOM 778 O O . ARG A 1 97 ? -2.842 -3.982 14.324 1.00 90.00 97 ARG A O 1
ATOM 785 N N . ILE A 1 98 ? -4.751 -3.078 15.107 1.00 91.31 98 ILE A N 1
ATOM 786 C CA . ILE A 1 98 ? -5.162 -2.466 13.835 1.00 91.31 98 ILE A CA 1
ATOM 787 C C . ILE A 1 98 ? -4.175 -1.355 13.457 1.00 91.31 98 ILE A C 1
ATOM 789 O O . ILE A 1 98 ? -3.616 -1.411 12.366 1.00 91.31 98 ILE A O 1
ATOM 793 N N . TYR A 1 99 ? -3.873 -0.423 14.370 1.00 91.44 99 TYR A N 1
ATOM 794 C CA . TYR A 1 99 ? -2.873 0.630 14.142 1.00 91.44 99 TYR A CA 1
ATOM 795 C C . TYR A 1 99 ? -1.509 0.056 13.759 1.00 91.44 99 TYR A C 1
ATOM 797 O O . TYR A 1 99 ? -0.909 0.495 12.783 1.00 91.44 99 TYR A O 1
ATOM 805 N N . ARG A 1 100 ? -1.043 -0.969 14.480 1.00 92.44 100 ARG A N 1
ATOM 806 C CA . ARG A 1 100 ? 0.218 -1.650 14.168 1.00 92.44 100 ARG A CA 1
ATOM 807 C C . ARG A 1 100 ? 0.197 -2.292 12.780 1.00 92.44 100 ARG A C 1
ATOM 809 O O . ARG A 1 100 ? 1.193 -2.221 12.076 1.00 92.44 100 ARG A O 1
ATOM 816 N N . SER A 1 101 ? -0.914 -2.896 12.369 1.00 90.94 101 SER A N 1
ATOM 817 C CA . SER A 1 101 ? -1.012 -3.556 11.058 1.00 90.94 101 SER A CA 1
ATOM 818 C C . SER A 1 101 ? -1.075 -2.553 9.905 1.00 90.94 101 SER A C 1
ATOM 820 O O . SER A 1 101 ? -0.448 -2.769 8.869 1.00 90.94 101 SER A O 1
ATOM 822 N N . ILE A 1 102 ? -1.753 -1.417 10.103 1.00 92.75 102 ILE A N 1
ATOM 823 C CA . ILE A 1 102 ? -1.703 -0.289 9.163 1.00 92.75 102 ILE A CA 1
ATOM 824 C C . ILE A 1 102 ? -0.274 0.269 9.090 1.00 92.75 102 ILE A C 1
ATOM 826 O O . ILE A 1 102 ? 0.228 0.498 7.995 1.00 92.75 102 ILE A O 1
ATOM 830 N N . ALA A 1 103 ? 0.416 0.414 10.229 1.00 93.44 103 ALA A N 1
ATOM 831 C CA . ALA A 1 103 ? 1.810 0.857 10.265 1.00 93.44 103 ALA A CA 1
ATOM 832 C C . ALA A 1 103 ? 2.747 -0.096 9.506 1.00 93.44 103 ALA A C 1
ATOM 834 O O . ALA A 1 103 ? 3.594 0.368 8.756 1.00 93.44 103 ALA A O 1
ATOM 835 N N . VAL A 1 104 ? 2.578 -1.416 9.647 1.00 93.88 104 VAL A N 1
ATOM 836 C CA . VAL A 1 104 ? 3.350 -2.403 8.871 1.00 93.88 104 VAL A CA 1
ATOM 837 C C . VAL A 1 104 ? 3.064 -2.268 7.373 1.00 93.88 104 VAL A C 1
ATOM 839 O O . VAL A 1 104 ? 3.998 -2.267 6.580 1.00 93.88 104 VAL A O 1
ATOM 842 N N . SER A 1 105 ? 1.800 -2.083 6.982 1.00 93.94 105 SER A N 1
ATOM 843 C CA . SER A 1 105 ? 1.429 -1.895 5.569 1.00 93.94 105 SER A CA 1
ATOM 844 C C . SER A 1 105 ? 2.045 -0.613 4.983 1.00 93.94 105 SER A C 1
ATOM 846 O O . SER A 1 105 ? 2.565 -0.625 3.871 1.00 93.94 105 SER A O 1
ATOM 848 N N . LEU A 1 106 ? 2.045 0.483 5.754 1.00 94.56 106 LEU A N 1
ATOM 849 C CA . LEU A 1 106 ? 2.724 1.736 5.402 1.00 94.56 106 LEU A CA 1
ATOM 850 C C . LEU A 1 106 ? 4.239 1.569 5.322 1.00 94.56 106 LEU A C 1
ATOM 852 O O . LEU A 1 106 ? 4.851 2.117 4.418 1.00 94.56 106 LEU A O 1
ATOM 856 N N . LEU A 1 107 ? 4.846 0.808 6.234 1.00 95.50 107 LEU A N 1
ATOM 857 C CA . LEU A 1 107 ? 6.285 0.563 6.226 1.00 95.50 107 LEU A CA 1
ATOM 858 C C . LEU A 1 107 ? 6.722 -0.123 4.930 1.00 95.50 107 LEU A C 1
ATOM 860 O O . LEU A 1 107 ? 7.699 0.303 4.326 1.00 95.50 107 LEU A O 1
ATOM 864 N N . VAL A 1 108 ? 5.979 -1.142 4.484 1.00 95.25 108 VAL A N 1
ATOM 865 C CA . VAL A 1 108 ? 6.261 -1.843 3.221 1.00 95.25 108 VAL A CA 1
ATOM 866 C C . VAL A 1 108 ? 6.213 -0.872 2.038 1.00 95.25 108 VAL A C 1
ATOM 868 O O . VAL A 1 108 ? 7.138 -0.845 1.230 1.00 95.25 108 VAL A O 1
ATOM 871 N N . ILE A 1 109 ? 5.183 -0.022 1.964 1.00 94.00 109 ILE A N 1
ATOM 872 C CA . ILE A 1 109 ? 5.061 0.979 0.894 1.00 94.00 109 ILE A CA 1
ATOM 873 C C . ILE A 1 109 ? 6.158 2.043 0.988 1.00 94.00 109 ILE A C 1
ATOM 875 O O . ILE A 1 109 ? 6.767 2.365 -0.025 1.00 94.00 109 ILE A O 1
ATOM 879 N N . ASN A 1 110 ? 6.473 2.550 2.180 1.00 94.62 110 ASN A N 1
ATOM 880 C CA . ASN A 1 110 ? 7.524 3.550 2.368 1.00 94.62 110 ASN A CA 1
ATOM 881 C C . ASN A 1 110 ? 8.897 3.006 1.958 1.00 94.62 110 ASN A C 1
ATOM 883 O O . ASN A 1 110 ? 9.662 3.716 1.311 1.00 94.62 110 ASN A O 1
ATOM 887 N N . ILE A 1 111 ? 9.206 1.750 2.306 1.00 94.38 111 ILE A N 1
ATOM 888 C CA . ILE A 1 111 ? 10.443 1.086 1.876 1.00 94.38 111 ILE A CA 1
ATOM 889 C C . ILE A 1 111 ? 10.449 0.940 0.352 1.00 94.38 111 ILE A C 1
ATOM 891 O O . ILE A 1 111 ? 11.450 1.268 -0.277 1.00 94.38 111 ILE A O 1
ATOM 895 N N . TYR A 1 112 ? 9.337 0.514 -0.255 1.00 92.81 112 TYR A N 1
ATOM 896 C CA . TYR A 1 112 ? 9.225 0.435 -1.711 1.00 92.81 112 TYR A CA 1
ATOM 897 C C . TYR A 1 112 ? 9.469 1.797 -2.386 1.00 92.81 112 TYR A C 1
ATOM 899 O O . TYR A 1 112 ? 10.264 1.888 -3.319 1.00 92.81 112 TYR A O 1
ATOM 907 N N . VAL A 1 113 ? 8.835 2.863 -1.887 1.00 91.44 113 VAL A N 1
ATOM 908 C CA . VAL A 1 113 ? 9.008 4.243 -2.371 1.00 91.44 113 VAL A CA 1
ATOM 909 C C . VAL A 1 113 ? 10.464 4.691 -2.221 1.00 91.44 113 VAL A C 1
ATOM 911 O O . VAL A 1 113 ? 11.021 5.249 -3.162 1.00 91.44 113 VAL A O 1
ATOM 914 N N . ALA A 1 114 ? 11.100 4.409 -1.081 1.00 91.75 114 ALA A N 1
ATOM 915 C CA . ALA A 1 114 ? 12.493 4.764 -0.826 1.00 91.75 114 ALA A CA 1
ATOM 916 C C . ALA A 1 114 ? 13.461 4.053 -1.782 1.00 91.75 114 ALA A C 1
ATOM 918 O O . ALA A 1 114 ? 14.337 4.701 -2.346 1.00 91.75 114 ALA A O 1
ATOM 919 N N . ILE A 1 115 ? 13.282 2.744 -2.000 1.00 90.56 115 ILE A N 1
ATOM 920 C CA . ILE A 1 115 ? 14.103 1.981 -2.950 1.00 90.56 115 ILE A CA 1
ATOM 921 C C . ILE A 1 115 ? 13.894 2.525 -4.361 1.00 90.56 115 ILE A C 1
ATOM 923 O O . ILE A 1 115 ? 14.865 2.794 -5.059 1.00 90.56 115 ILE A O 1
ATOM 927 N N . TYR A 1 116 ? 12.641 2.735 -4.766 1.00 88.62 116 TYR A N 1
ATOM 928 C CA . TYR A 1 116 ? 12.325 3.220 -6.103 1.00 88.62 116 TYR A CA 1
ATOM 929 C C . TYR A 1 116 ? 12.956 4.584 -6.401 1.00 88.62 116 TYR A C 1
ATOM 931 O O . TYR A 1 116 ? 13.713 4.721 -7.362 1.00 88.62 116 TYR A O 1
ATOM 939 N N . TYR A 1 117 ? 12.652 5.594 -5.582 1.00 84.31 117 TYR A N 1
ATOM 940 C CA . TYR A 1 117 ? 13.180 6.939 -5.800 1.00 84.31 117 TYR A CA 1
ATOM 941 C C . TYR A 1 117 ? 14.688 6.993 -5.559 1.00 84.31 117 TYR A C 1
ATOM 943 O O . TYR A 1 117 ? 15.375 7.686 -6.296 1.00 84.31 117 TYR A O 1
ATOM 951 N N . GLY A 1 118 ? 15.222 6.211 -4.615 1.00 85.38 118 GLY A N 1
ATOM 952 C CA . GLY A 1 118 ? 16.661 6.092 -4.396 1.00 85.38 118 GLY A CA 1
ATOM 953 C C . GLY A 1 118 ? 17.394 5.554 -5.625 1.00 85.38 118 GLY A C 1
ATOM 954 O O . GLY A 1 118 ? 18.334 6.184 -6.097 1.00 85.38 118 GLY A O 1
ATOM 955 N N . MET A 1 119 ? 16.932 4.439 -6.201 1.00 84.19 119 MET A N 1
ATOM 956 C CA . MET A 1 119 ? 17.520 3.895 -7.432 1.00 84.19 119 MET A CA 1
ATOM 957 C C . MET A 1 119 ? 17.397 4.874 -8.602 1.00 84.19 119 MET A C 1
ATOM 959 O O . MET A 1 119 ? 18.337 5.021 -9.379 1.00 84.19 119 MET A O 1
ATOM 963 N N . ARG A 1 120 ? 16.269 5.585 -8.706 1.00 79.62 120 ARG A N 1
ATOM 964 C CA . ARG A 1 120 ? 16.042 6.560 -9.776 1.00 79.62 120 ARG A CA 1
ATOM 965 C C . ARG A 1 120 ? 16.924 7.805 -9.648 1.00 79.62 120 ARG A C 1
ATOM 967 O O . ARG A 1 120 ? 17.492 8.241 -10.640 1.00 79.62 120 ARG A O 1
ATOM 974 N N . TRP A 1 121 ? 17.085 8.354 -8.445 1.00 80.38 121 TRP A N 1
ATOM 975 C CA . TRP A 1 121 ? 17.969 9.500 -8.194 1.00 80.38 121 TRP A CA 1
ATOM 976 C C . TRP A 1 121 ? 19.442 9.163 -8.402 1.00 80.38 121 TRP A C 1
ATOM 978 O O . TRP A 1 121 ? 20.204 10.016 -8.843 1.00 80.38 121 TRP A O 1
ATOM 988 N N . LEU A 1 122 ? 19.835 7.918 -8.125 1.00 80.25 122 LEU A N 1
ATOM 989 C CA . LEU A 1 122 ? 21.189 7.428 -8.378 1.00 80.25 122 LEU A CA 1
ATOM 990 C C . LEU A 1 122 ? 21.440 7.073 -9.856 1.00 80.25 122 LEU A C 1
ATOM 992 O O . LEU A 1 122 ? 22.534 6.626 -10.186 1.00 80.25 122 LEU A O 1
ATOM 996 N N . GLY A 1 123 ? 20.445 7.221 -10.741 1.00 73.44 123 GLY A N 1
ATOM 997 C CA . GLY A 1 123 ? 20.551 6.823 -12.150 1.00 73.44 123 GLY A CA 1
ATOM 998 C C . GLY A 1 123 ? 20.676 5.307 -12.359 1.00 73.44 123 GLY A C 1
ATOM 999 O O . GLY A 1 123 ? 21.010 4.860 -13.451 1.00 73.44 123 GLY A O 1
ATOM 1000 N N . LEU A 1 124 ? 20.404 4.505 -11.326 1.00 73.94 124 LEU A N 1
ATOM 1001 C CA . LEU A 1 124 ? 20.518 3.041 -11.342 1.00 73.94 124 LEU A CA 1
ATOM 1002 C C . LEU A 1 124 ? 19.290 2.346 -11.942 1.00 73.94 124 LEU A C 1
ATOM 1004 O O . LEU A 1 124 ? 19.317 1.140 -12.161 1.00 73.94 124 LEU A O 1
ATOM 1008 N N . LEU A 1 125 ? 18.209 3.098 -12.147 1.00 68.81 125 LEU A N 1
ATOM 1009 C CA . LEU A 1 125 ? 16.967 2.636 -12.752 1.00 68.81 125 LEU A CA 1
ATOM 1010 C C . LEU A 1 125 ? 16.700 3.495 -13.990 1.00 68.81 125 LEU A C 1
ATOM 1012 O O . LEU A 1 125 ? 16.254 4.636 -13.860 1.00 68.81 125 LEU A O 1
ATOM 1016 N N . HIS A 1 126 ? 17.027 2.963 -15.168 1.00 61.12 126 HIS A N 1
ATOM 1017 C CA . HIS A 1 126 ? 16.918 3.705 -16.430 1.00 61.12 126 HIS A CA 1
ATOM 1018 C C . HIS A 1 126 ? 15.508 3.627 -17.029 1.00 61.12 126 HIS A C 1
ATOM 1020 O O . HIS A 1 126 ? 14.983 4.645 -17.472 1.00 61.12 126 HIS A O 1
ATOM 1026 N N . VAL A 1 127 ? 14.887 2.443 -17.029 1.00 62.53 127 VAL A N 1
ATOM 1027 C CA . VAL A 1 127 ? 13.558 2.200 -17.611 1.00 62.53 127 VAL A CA 1
ATOM 1028 C C . VAL A 1 127 ? 12.864 1.085 -16.826 1.00 62.53 127 VAL A C 1
ATOM 1030 O O . VAL A 1 127 ? 13.441 0.022 -16.614 1.00 62.53 127 VAL A O 1
ATOM 1033 N N . GLU A 1 128 ? 11.620 1.285 -16.382 1.00 55.09 128 GLU A N 1
ATOM 1034 C CA . GLU A 1 128 ? 10.888 0.231 -15.662 1.00 55.09 128 GLU A CA 1
ATOM 1035 C C . GLU A 1 128 ? 10.117 -0.728 -16.567 1.00 55.09 128 GLU A C 1
ATOM 1037 O O . GLU A 1 128 ? 9.868 -1.874 -16.171 1.00 55.09 128 GLU A O 1
ATOM 1042 N N . ILE A 1 129 ? 9.673 -0.236 -17.724 1.00 55.00 129 ILE A N 1
ATOM 1043 C CA . ILE A 1 129 ? 8.836 -0.959 -18.687 1.00 55.00 129 ILE A CA 1
ATOM 1044 C C . ILE A 1 129 ? 9.407 -0.724 -20.091 1.00 55.00 129 ILE A C 1
ATOM 1046 O O . ILE A 1 129 ? 10.096 -1.590 -20.611 1.00 55.00 129 ILE A O 1
ATOM 1050 N N . SER A 1 130 ? 9.233 0.471 -20.656 1.00 55.78 130 SER A N 1
ATOM 1051 C CA . SER A 1 130 ? 9.827 0.888 -21.934 1.00 55.78 130 SER A CA 1
ATOM 1052 C C . SER A 1 130 ? 10.043 2.404 -21.950 1.00 55.78 130 SER A C 1
ATOM 1054 O O . SER A 1 130 ? 9.378 3.125 -21.203 1.00 55.78 130 SER A O 1
ATOM 1056 N N . VAL A 1 131 ? 10.961 2.900 -22.789 1.00 58.91 131 VAL A N 1
ATOM 1057 C CA . VAL A 1 131 ? 11.314 4.335 -22.856 1.00 58.91 131 VAL A CA 1
ATOM 1058 C C . VAL A 1 131 ? 10.077 5.202 -23.125 1.00 58.91 131 VAL A C 1
ATOM 1060 O O . VAL A 1 131 ? 9.929 6.268 -22.533 1.00 58.91 131 VAL A O 1
ATOM 1063 N N . SER A 1 132 ? 9.147 4.711 -23.948 1.00 57.97 132 SER A N 1
ATOM 1064 C CA . SER A 1 132 ? 7.923 5.422 -24.328 1.00 57.97 132 SER A CA 1
ATOM 1065 C C . SER A 1 132 ? 6.784 5.349 -23.305 1.00 57.97 132 SER A C 1
ATOM 1067 O O . SER A 1 132 ? 5.880 6.169 -23.372 1.00 57.97 132 SER A O 1
ATOM 1069 N N . GLN A 1 133 ? 6.787 4.405 -22.355 1.00 64.06 133 GLN A N 1
ATOM 1070 C CA . GLN A 1 133 ? 5.683 4.230 -21.387 1.00 64.06 133 GLN A CA 1
ATOM 1071 C C . GLN A 1 133 ? 6.084 4.517 -19.934 1.00 64.06 133 GLN A C 1
ATOM 1073 O O . GLN A 1 133 ? 5.231 4.526 -19.040 1.00 64.06 133 GLN A O 1
ATOM 1078 N N . ASP A 1 134 ? 7.370 4.773 -19.679 1.00 67.81 134 ASP A N 1
ATOM 1079 C CA . ASP A 1 134 ? 7.890 4.998 -18.331 1.00 67.81 134 ASP A CA 1
ATOM 1080 C C . ASP A 1 134 ? 7.264 6.239 -17.667 1.00 67.81 134 ASP A C 1
ATOM 1082 O O . ASP A 1 134 ? 6.997 6.214 -16.466 1.00 67.81 134 ASP A O 1
ATOM 1086 N N . TYR A 1 135 ? 6.956 7.298 -18.430 1.00 69.75 135 TYR A N 1
ATOM 1087 C CA . TYR A 1 135 ? 6.367 8.535 -17.892 1.00 69.75 135 TYR A CA 1
ATOM 1088 C C . TYR A 1 135 ? 4.933 8.330 -17.360 1.00 69.75 135 TYR A C 1
ATOM 1090 O O . TYR A 1 135 ? 4.634 8.702 -16.225 1.00 69.75 135 TYR A O 1
ATOM 1098 N N . ILE A 1 136 ? 4.070 7.628 -18.108 1.00 75.25 136 ILE A N 1
ATOM 1099 C CA . ILE A 1 136 ? 2.685 7.320 -17.696 1.00 75.25 136 ILE A CA 1
ATOM 1100 C C . ILE A 1 136 ? 2.690 6.505 -16.402 1.00 75.25 136 ILE A C 1
ATOM 1102 O O . ILE A 1 136 ? 1.915 6.744 -15.472 1.00 75.25 136 ILE A O 1
ATOM 1106 N N . TYR A 1 137 ? 3.586 5.524 -16.328 1.00 77.12 137 TYR A N 1
ATOM 1107 C CA . TYR A 1 137 ? 3.668 4.628 -15.188 1.00 77.12 137 TYR A CA 1
ATOM 1108 C C . TYR A 1 137 ? 4.241 5.310 -13.933 1.00 77.12 137 TYR A C 1
ATOM 1110 O O . TYR A 1 137 ? 3.835 4.993 -12.806 1.00 77.12 137 TYR A O 1
ATOM 1118 N N . GLN A 1 138 ? 5.133 6.289 -14.104 1.00 77.75 138 GLN A N 1
ATOM 1119 C CA . GLN A 1 138 ? 5.595 7.160 -13.023 1.00 77.75 138 GLN A CA 1
ATOM 1120 C C . GLN A 1 138 ? 4.461 7.996 -12.427 1.00 77.75 138 GLN A C 1
ATOM 1122 O O . GLN A 1 138 ? 4.314 8.039 -11.200 1.00 77.75 138 GLN A O 1
ATOM 1127 N N . ASP A 1 139 ? 3.660 8.634 -13.280 1.00 80.56 139 ASP A N 1
ATOM 1128 C CA . ASP A 1 139 ? 2.539 9.471 -12.853 1.00 80.56 139 ASP A CA 1
ATOM 1129 C C . ASP A 1 139 ? 1.477 8.636 -12.143 1.00 80.56 139 ASP A C 1
ATOM 1131 O O . ASP A 1 139 ? 1.093 8.943 -11.009 1.00 80.56 139 ASP A O 1
ATOM 1135 N N . LEU A 1 140 ? 1.090 7.508 -12.747 1.00 85.19 140 LEU A N 1
ATOM 1136 C CA . LEU A 1 140 ? 0.149 6.560 -12.160 1.00 85.19 140 LEU A CA 1
ATOM 1137 C C . LEU A 1 140 ? 0.593 6.119 -10.761 1.00 85.19 140 LEU A C 1
ATOM 1139 O O . LEU A 1 140 ? -0.196 6.130 -9.817 1.00 85.19 140 LEU A O 1
ATOM 1143 N N . ARG A 1 141 ? 1.865 5.748 -10.598 1.00 88.31 141 ARG A N 1
ATOM 1144 C CA . ARG A 1 141 ? 2.412 5.313 -9.308 1.00 88.31 141 ARG A CA 1
ATOM 1145 C C . ARG A 1 141 ? 2.336 6.396 -8.250 1.00 88.31 141 ARG A C 1
ATOM 1147 O O . ARG A 1 141 ? 1.951 6.107 -7.117 1.00 88.31 141 ARG A O 1
ATOM 1154 N N . TYR A 1 142 ? 2.740 7.614 -8.592 1.00 86.50 142 TYR A N 1
ATOM 1155 C CA . TYR A 1 142 ? 2.693 8.720 -7.648 1.00 86.50 142 TYR A CA 1
ATOM 1156 C C . TYR A 1 142 ? 1.264 8.972 -7.180 1.00 86.50 142 TYR A C 1
ATOM 1158 O O . TYR A 1 142 ? 1.022 9.051 -5.976 1.00 86.50 142 TYR A O 1
ATOM 1166 N N . VAL A 1 143 ? 0.314 9.014 -8.120 1.00 87.50 143 VAL A N 1
ATOM 1167 C CA . VAL A 1 143 ? -1.108 9.177 -7.809 1.00 87.50 143 VAL A CA 1
ATOM 1168 C C . VAL A 1 143 ? -1.597 8.035 -6.921 1.00 87.50 143 VAL A C 1
ATOM 1170 O O . VAL A 1 143 ? -2.235 8.290 -5.903 1.00 87.50 143 VAL A O 1
ATOM 1173 N N . ILE A 1 144 ? -1.243 6.785 -7.226 1.00 90.50 144 ILE A N 1
ATOM 1174 C CA . ILE A 1 144 ? -1.645 5.624 -6.422 1.00 90.50 144 ILE A CA 1
ATOM 1175 C C . ILE A 1 144 ? -1.088 5.691 -4.996 1.00 90.50 144 ILE A C 1
ATOM 1177 O O . ILE A 1 144 ? -1.835 5.438 -4.047 1.00 90.50 144 ILE A O 1
ATOM 1181 N N . PHE A 1 145 ? 0.184 6.051 -4.804 1.00 90.75 145 PHE A N 1
ATOM 1182 C CA . PHE A 1 145 ? 0.753 6.163 -3.458 1.00 90.75 145 PHE A CA 1
ATOM 1183 C C . PHE A 1 145 ? 0.189 7.345 -2.677 1.00 90.75 145 PHE A C 1
ATOM 1185 O O . PHE A 1 145 ? -0.118 7.185 -1.495 1.00 90.75 145 PHE A O 1
ATOM 1192 N N . MET A 1 146 ? -0.037 8.487 -3.328 1.00 89.25 146 MET A N 1
ATOM 1193 C CA . MET A 1 146 ? -0.744 9.608 -2.706 1.00 89.25 146 MET A CA 1
ATOM 1194 C C . MET A 1 146 ? -2.149 9.198 -2.265 1.00 89.25 146 MET A C 1
ATOM 1196 O O . MET A 1 146 ? -2.511 9.394 -1.105 1.00 89.25 146 MET A O 1
ATOM 1200 N N . MET A 1 147 ? -2.911 8.546 -3.146 1.00 89.12 147 MET A N 1
ATOM 1201 C CA . MET A 1 147 ? -4.241 8.029 -2.824 1.00 89.12 147 MET A CA 1
ATOM 1202 C C . MET A 1 147 ? -4.192 7.046 -1.654 1.00 89.12 147 MET A C 1
ATOM 1204 O O . MET A 1 147 ? -4.992 7.158 -0.724 1.00 89.12 147 MET A O 1
ATOM 1208 N N . TYR A 1 148 ? -3.226 6.126 -1.645 1.00 92.56 148 TYR A N 1
ATOM 1209 C CA . TYR A 1 148 ? -3.040 5.190 -0.541 1.00 92.56 148 TYR A CA 1
ATOM 1210 C C . TYR A 1 148 ? -2.775 5.913 0.790 1.00 92.56 148 TYR A C 1
ATOM 1212 O O . TYR A 1 148 ? -3.402 5.588 1.802 1.00 92.56 148 TYR A O 1
ATOM 1220 N N . TYR A 1 149 ? -1.897 6.920 0.807 1.00 91.12 149 TYR A N 1
ATOM 1221 C CA . TYR A 1 149 ? -1.606 7.704 2.009 1.00 91.12 149 TYR A CA 1
ATOM 1222 C C . TYR A 1 149 ? -2.821 8.492 2.506 1.00 91.12 149 TYR A C 1
ATOM 1224 O O . TYR A 1 149 ? -3.132 8.438 3.698 1.00 91.12 149 TYR A O 1
ATOM 1232 N N . CYS A 1 150 ? -3.563 9.152 1.615 1.00 89.44 150 CYS A N 1
ATOM 1233 C CA . CYS A 1 150 ? -4.797 9.858 1.968 1.00 89.44 150 CYS A CA 1
ATOM 1234 C C . CYS A 1 150 ? -5.837 8.907 2.574 1.00 89.44 150 CYS A C 1
ATOM 1236 O O . CYS A 1 150 ? -6.445 9.198 3.607 1.00 89.44 150 CYS A O 1
ATOM 1238 N N . VAL A 1 151 ? -5.989 7.725 1.981 1.00 90.94 151 VAL A N 1
ATOM 1239 C CA . VAL A 1 151 ? -6.883 6.681 2.479 1.00 90.94 151 VAL A CA 1
ATOM 1240 C C . VAL A 1 151 ? -6.428 6.143 3.842 1.00 90.94 151 VAL A C 1
ATOM 1242 O O . VAL A 1 151 ? -7.263 5.920 4.722 1.00 90.94 151 VAL A O 1
ATOM 1245 N N . ALA A 1 152 ? -5.121 5.983 4.065 1.00 90.75 152 ALA A N 1
ATOM 1246 C CA . ALA A 1 152 ? -4.573 5.576 5.357 1.00 90.75 152 ALA A CA 1
ATOM 1247 C C . ALA A 1 152 ? -4.825 6.630 6.450 1.00 90.75 152 ALA A C 1
ATOM 1249 O O . ALA A 1 152 ? -5.198 6.272 7.572 1.00 90.75 152 ALA A O 1
ATOM 1250 N N . ILE A 1 153 ? -4.687 7.922 6.127 1.00 89.38 153 ILE A N 1
ATOM 1251 C CA . ILE A 1 153 ? -5.025 9.034 7.031 1.00 89.38 153 ILE A CA 1
ATOM 1252 C C . ILE A 1 153 ? -6.512 8.981 7.400 1.00 89.38 153 ILE A C 1
ATOM 1254 O O . ILE A 1 153 ? -6.863 8.998 8.586 1.00 89.38 153 ILE A O 1
ATOM 1258 N N . ALA A 1 154 ? -7.389 8.845 6.403 1.00 88.31 154 ALA A N 1
ATOM 1259 C CA . ALA A 1 154 ? -8.826 8.744 6.622 1.00 88.31 154 ALA A CA 1
ATOM 1260 C C . ALA A 1 154 ? -9.195 7.516 7.478 1.00 88.31 154 ALA A C 1
ATOM 1262 O O . ALA A 1 154 ? -9.970 7.635 8.430 1.00 88.31 154 ALA A O 1
ATOM 1263 N N . ALA A 1 155 ? -8.583 6.353 7.231 1.00 88.50 155 ALA A N 1
ATOM 1264 C CA . ALA A 1 155 ? -8.769 5.162 8.061 1.00 88.50 155 ALA A CA 1
ATOM 1265 C C . ALA A 1 155 ? -8.347 5.403 9.524 1.00 88.50 155 ALA A C 1
ATOM 1267 O O . ALA A 1 155 ? -9.073 5.020 10.447 1.00 88.50 155 ALA A O 1
ATOM 1268 N N . ALA A 1 156 ? -7.217 6.081 9.759 1.00 87.38 156 ALA A N 1
ATOM 1269 C CA . ALA A 1 156 ? -6.771 6.434 11.109 1.00 87.38 156 ALA A CA 1
ATOM 1270 C C . ALA A 1 156 ? -7.745 7.362 11.840 1.00 87.38 156 ALA A C 1
ATOM 1272 O O . ALA A 1 156 ? -7.940 7.196 13.047 1.00 87.38 156 ALA A O 1
ATOM 1273 N N . ARG A 1 157 ? -8.361 8.313 11.126 1.00 87.62 157 ARG A N 1
ATOM 1274 C CA . ARG A 1 157 ? -9.366 9.233 11.677 1.00 87.62 157 ARG A CA 1
ATOM 1275 C C . ARG A 1 157 ? -10.559 8.473 12.251 1.00 87.62 157 ARG A C 1
ATOM 1277 O O . ARG A 1 157 ? -10.894 8.649 13.423 1.00 87.62 157 ARG A O 1
ATOM 1284 N N . TYR A 1 158 ? -11.160 7.582 11.462 1.00 86.62 158 TYR A N 1
ATOM 1285 C CA . TYR A 1 158 ? -12.295 6.773 11.923 1.00 86.62 158 TYR A CA 1
ATOM 1286 C C . TYR A 1 158 ? -11.891 5.799 13.035 1.00 86.62 158 TYR A C 1
ATOM 1288 O O . TYR A 1 158 ? -12.630 5.620 14.004 1.00 86.62 158 TYR A O 1
ATOM 1296 N N . LEU A 1 159 ? -10.690 5.217 12.955 1.00 86.50 159 LEU A N 1
ATOM 1297 C CA . LEU A 1 159 ? -10.166 4.336 13.999 1.00 86.50 159 LEU A CA 1
ATOM 1298 C C . LEU A 1 159 ? -9.950 5.073 15.330 1.00 86.50 159 LEU A C 1
ATOM 1300 O O . LEU A 1 159 ? -10.234 4.515 16.393 1.00 86.50 159 LEU A O 1
ATOM 1304 N N . ARG A 1 160 ? -9.513 6.336 15.281 1.00 85.69 160 ARG A N 1
ATOM 1305 C CA . ARG A 1 160 ? -9.367 7.192 16.464 1.00 85.69 160 ARG A CA 1
ATOM 1306 C C . ARG A 1 160 ? -10.726 7.473 17.095 1.00 85.69 160 ARG A C 1
ATOM 1308 O O . ARG A 1 160 ? -10.877 7.256 18.294 1.00 85.69 160 ARG A O 1
ATOM 1315 N N . GLY A 1 161 ? -11.714 7.865 16.287 1.00 81.94 161 GLY A N 1
ATOM 1316 C CA . GLY A 1 161 ? -13.084 8.088 16.757 1.00 81.94 161 GLY A CA 1
ATOM 1317 C C . GLY A 1 161 ? -13.686 6.845 17.422 1.00 81.94 161 GLY A C 1
ATOM 1318 O O . GLY A 1 161 ? -14.281 6.941 18.493 1.00 81.94 161 GLY A O 1
ATOM 1319 N N . MET A 1 162 ? -13.452 5.656 16.854 1.00 82.50 162 MET A N 1
ATOM 1320 C CA . MET A 1 162 ? -13.852 4.387 17.475 1.00 82.50 162 MET A CA 1
ATOM 1321 C C . MET A 1 162 ? -13.178 4.148 18.821 1.00 82.50 162 MET A C 1
ATOM 1323 O O . MET A 1 162 ? -13.841 3.762 19.778 1.00 82.50 162 MET A O 1
ATOM 1327 N N . ARG A 1 163 ? -11.862 4.358 18.912 1.00 80.06 163 ARG A N 1
ATOM 1328 C CA . ARG A 1 163 ? -11.116 4.162 20.160 1.00 80.06 163 ARG A CA 1
ATOM 1329 C C . ARG A 1 163 ? -11.630 5.072 21.278 1.00 80.06 163 ARG A C 1
ATOM 1331 O O . ARG A 1 163 ? -11.756 4.617 22.411 1.00 80.06 163 ARG A O 1
ATOM 1338 N N . GLU A 1 164 ? -11.941 6.326 20.959 1.00 78.88 164 GLU A N 1
ATOM 1339 C CA . GLU A 1 164 ? -12.493 7.296 21.911 1.00 78.88 164 GLU A CA 1
ATOM 1340 C C . GLU A 1 164 ? -13.907 6.890 22.368 1.00 78.88 164 GLU A C 1
ATOM 1342 O O . GLU A 1 164 ? -14.171 6.853 23.568 1.00 78.88 164 GLU A O 1
ATOM 1347 N N . LYS A 1 165 ? -14.784 6.470 21.442 1.00 74.81 165 LYS A N 1
ATOM 1348 C CA . LYS A 1 165 ? -16.137 5.969 21.763 1.00 74.81 165 LYS A CA 1
ATOM 1349 C C . LYS A 1 165 ? -16.120 4.664 22.564 1.00 74.81 165 LYS A C 1
ATOM 1351 O O . LYS A 1 165 ? -16.937 4.490 23.461 1.00 74.81 165 LYS A O 1
ATOM 1356 N N . TYR A 1 166 ? -15.193 3.750 22.272 1.00 68.19 166 TYR A N 1
ATOM 1357 C CA . TYR A 1 166 ? -15.085 2.473 22.984 1.00 68.19 166 TYR A CA 1
ATOM 1358 C C . TYR A 1 166 ? -14.653 2.655 24.441 1.00 68.19 166 TYR A C 1
ATOM 1360 O O . TYR A 1 166 ? -15.111 1.910 25.303 1.00 68.19 166 TYR A O 1
ATOM 1368 N N . ARG A 1 167 ? -13.842 3.685 24.737 1.00 61.41 167 ARG A N 1
ATOM 1369 C CA . ARG A 1 167 ? -13.488 4.066 26.116 1.00 61.41 167 ARG A CA 1
ATOM 1370 C C . ARG A 1 167 ? -14.727 4.358 26.971 1.00 61.41 167 ARG A C 1
ATOM 1372 O O . ARG A 1 167 ? -14.703 4.140 28.173 1.00 61.41 167 ARG A O 1
ATOM 1379 N N . LEU A 1 168 ? -15.808 4.835 26.351 1.00 57.94 168 LEU A N 1
ATOM 1380 C CA . LEU A 1 168 ? -17.056 5.197 27.030 1.00 57.94 168 LEU A CA 1
ATOM 1381 C C . LEU A 1 168 ? -18.018 4.011 27.217 1.00 57.94 168 LEU A C 1
ATOM 1383 O O . LEU A 1 168 ? -18.994 4.133 27.947 1.00 57.94 168 LEU A O 1
ATOM 1387 N N . LEU A 1 169 ? -17.772 2.873 26.558 1.00 61.22 169 LEU A N 1
ATOM 1388 C CA . LEU A 1 169 ? -18.732 1.768 26.434 1.00 61.22 169 LEU A CA 1
ATOM 1389 C C . LEU A 1 169 ? -18.454 0.566 27.356 1.00 61.22 169 LEU A C 1
ATOM 1391 O O . LEU A 1 169 ? -19.099 -0.471 27.210 1.00 61.22 169 LEU A O 1
ATOM 1395 N N . ILE A 1 170 ? -17.511 0.653 28.298 1.00 54.06 170 ILE A N 1
ATOM 1396 C CA . ILE A 1 170 ? -17.081 -0.533 29.055 1.00 54.06 170 ILE A CA 1
ATOM 1397 C C . ILE A 1 170 ? -18.115 -0.948 30.114 1.00 54.06 170 ILE A C 1
ATOM 1399 O O . ILE A 1 170 ? -18.177 -0.398 31.210 1.00 54.06 170 ILE A O 1
ATOM 1403 N N . LYS A 1 171 ? -18.852 -2.021 29.795 1.00 43.91 171 LYS A N 1
ATOM 1404 C CA . LYS A 1 171 ? -19.243 -3.085 30.730 1.00 43.91 171 LYS A CA 1
ATOM 1405 C C . LYS A 1 171 ? -18.985 -4.447 30.067 1.00 43.91 171 LYS A C 1
ATOM 1407 O O . LYS A 1 171 ? -19.196 -4.635 28.875 1.00 43.91 171 LYS A O 1
ATOM 1412 N N . GLU A 1 172 ? -18.439 -5.353 30.860 1.00 44.78 172 GLU A N 1
ATOM 1413 C CA . GLU A 1 172 ? -17.716 -6.585 30.519 1.00 44.78 172 GLU A CA 1
ATOM 1414 C C . GLU A 1 172 ? -18.566 -7.715 29.875 1.00 44.78 172 GLU A C 1
ATOM 1416 O O . GLU A 1 172 ? -19.701 -7.916 30.304 1.00 44.78 172 GLU A O 1
ATOM 1421 N N . ARG A 1 173 ? -18.006 -8.512 28.927 1.00 46.88 173 ARG A N 1
ATOM 1422 C CA . ARG A 1 173 ? -17.829 -10.003 28.994 1.00 46.88 173 ARG A CA 1
ATOM 1423 C C . ARG A 1 173 ? -17.725 -10.800 27.668 1.00 46.88 173 ARG A C 1
ATOM 1425 O O . ARG A 1 173 ? -18.194 -10.399 26.621 1.00 46.88 173 ARG A O 1
ATOM 1432 N N . LEU A 1 174 ? -17.111 -11.986 27.836 1.00 35.09 174 LEU A N 1
ATOM 1433 C CA . LEU A 1 174 ? -17.146 -13.332 27.202 1.00 35.09 174 LEU A CA 1
ATOM 1434 C C . LEU A 1 174 ? -17.525 -13.639 25.718 1.00 35.09 174 LEU A C 1
ATOM 1436 O O . LEU A 1 174 ? -18.627 -13.391 25.243 1.00 35.09 174 LEU A O 1
ATOM 1440 N N . LYS A 1 175 ? -16.591 -14.405 25.102 1.00 44.75 175 LYS A N 1
ATOM 1441 C CA . LYS A 1 175 ? -16.649 -15.518 24.096 1.00 44.75 175 LYS A CA 1
ATOM 1442 C C . LYS A 1 175 ? -18.027 -16.202 23.907 1.00 44.75 175 LYS A C 1
ATOM 1444 O O . LYS A 1 175 ? -18.738 -16.369 24.880 1.00 44.75 175 LYS A O 1
ATOM 1449 N N . LYS A 1 176 ? -18.418 -16.817 22.775 1.00 45.69 176 LYS A N 1
ATOM 1450 C CA . LYS A 1 176 ? -17.789 -17.321 21.523 1.00 45.69 176 LYS A CA 1
ATOM 1451 C C . LYS A 1 176 ? -18.966 -17.599 20.549 1.00 45.69 176 LYS A C 1
ATOM 1453 O O . LYS A 1 176 ? -20.005 -18.049 21.016 1.00 45.69 176 LYS A O 1
ATOM 1458 N N . ARG A 1 177 ? -18.826 -17.413 19.227 1.00 44.16 177 ARG A N 1
ATOM 1459 C CA . ARG A 1 177 ? -19.855 -17.805 18.226 1.00 44.16 177 ARG A CA 1
ATOM 1460 C C . ARG A 1 177 ? -19.282 -18.797 17.205 1.00 44.16 177 ARG A C 1
ATOM 1462 O O . ARG A 1 177 ? -18.086 -18.734 16.913 1.00 44.16 177 ARG A O 1
ATOM 1469 N N . ALA A 1 178 ? -20.122 -19.720 16.730 1.00 40.6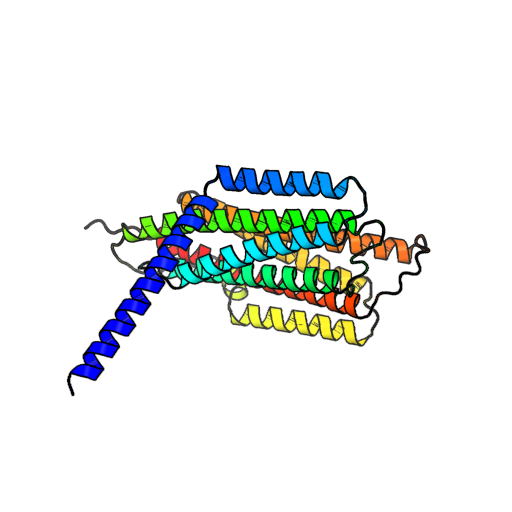6 178 ALA A N 1
ATOM 1470 C CA . ALA A 1 178 ? -19.767 -20.846 15.861 1.00 40.66 178 ALA A CA 1
ATOM 1471 C C . ALA A 1 178 ? -19.110 -20.405 14.537 1.00 40.66 178 ALA A C 1
ATOM 1473 O O . ALA A 1 178 ? -19.512 -19.409 13.935 1.00 40.66 178 ALA A O 1
ATOM 1474 N N . LYS A 1 179 ? -18.072 -21.143 14.118 1.00 46.78 179 LYS A N 1
ATOM 1475 C CA . LYS A 1 179 ? -17.294 -20.890 12.896 1.00 46.78 179 LYS A CA 1
ATOM 1476 C C . LYS A 1 179 ? -18.045 -21.425 11.675 1.00 46.78 179 LYS A C 1
ATOM 1478 O O . LYS A 1 179 ? -18.316 -22.616 11.606 1.00 46.78 179 LYS A O 1
ATOM 1483 N N . ASN A 1 180 ? -18.282 -20.563 10.689 1.00 56.97 180 ASN A N 1
ATOM 1484 C CA . ASN A 1 180 ? -18.616 -20.987 9.327 1.00 56.97 180 ASN A CA 1
ATOM 1485 C C . ASN A 1 180 ? -17.361 -21.513 8.608 1.00 56.97 180 ASN A C 1
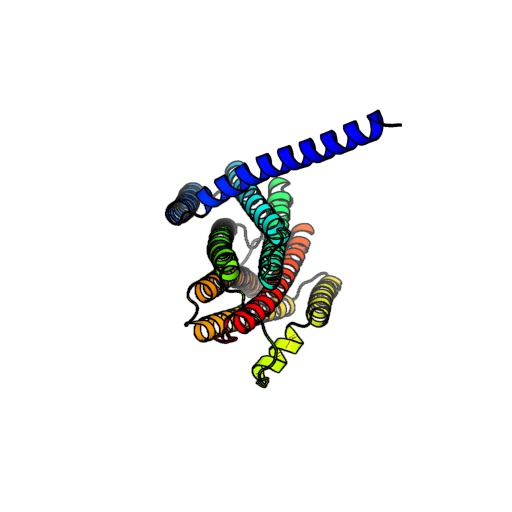ATOM 1487 O O . ASN A 1 180 ? -16.261 -21.016 8.848 1.00 56.97 180 ASN A O 1
ATOM 1491 N N . ILE A 1 181 ? -17.519 -22.456 7.674 1.00 55.91 181 ILE A N 1
ATOM 1492 C CA . ILE A 1 181 ? -16.415 -23.069 6.902 1.00 55.91 181 ILE A CA 1
ATOM 1493 C C . ILE A 1 181 ? -15.565 -22.004 6.176 1.00 55.91 181 ILE A C 1
ATOM 1495 O O . ILE A 1 181 ? -14.337 -22.042 6.232 1.00 55.91 181 ILE A O 1
ATOM 1499 N N . LYS A 1 182 ? -16.199 -20.962 5.614 1.00 55.12 182 LYS A N 1
ATOM 1500 C CA . LYS A 1 182 ? -15.503 -19.807 5.006 1.00 55.12 182 LYS A CA 1
ATOM 1501 C C . LYS A 1 182 ? -14.640 -19.019 6.010 1.00 55.12 182 LYS A C 1
ATOM 1503 O O . LYS A 1 182 ? -13.563 -18.545 5.663 1.00 55.12 182 LYS A O 1
ATOM 1508 N N . GLU A 1 183 ? -15.069 -18.911 7.271 1.00 59.94 183 GLU A N 1
ATOM 1509 C CA . GLU A 1 183 ? -14.274 -18.272 8.334 1.00 59.94 183 GLU A CA 1
ATOM 1510 C C . GLU A 1 183 ? -13.139 -19.176 8.834 1.00 59.94 183 GLU A C 1
ATOM 1512 O O . GLU A 1 183 ? -12.127 -18.670 9.318 1.00 59.94 183 GLU A O 1
ATOM 1517 N N . ALA A 1 184 ? -13.282 -20.501 8.725 1.00 55.75 184 ALA A N 1
ATOM 1518 C CA . ALA A 1 184 ? -12.227 -21.448 9.069 1.00 55.75 184 ALA A CA 1
ATOM 1519 C C . ALA A 1 184 ? -11.063 -21.374 8.070 1.00 55.75 184 ALA A C 1
ATOM 1521 O O . ALA A 1 184 ? -9.921 -21.243 8.504 1.00 55.75 184 ALA A O 1
ATOM 1522 N N . ILE A 1 185 ? -11.349 -21.345 6.765 1.00 58.41 185 ILE A N 1
ATOM 1523 C CA . ILE A 1 185 ? -10.330 -21.192 5.711 1.00 58.41 185 ILE A CA 1
ATOM 1524 C C . ILE A 1 185 ? -9.587 -19.859 5.869 1.00 58.41 185 ILE A C 1
ATOM 1526 O O . ILE A 1 185 ? -8.359 -19.836 5.920 1.00 58.41 185 ILE A O 1
ATOM 1530 N N . PHE A 1 186 ? -10.313 -18.753 6.074 1.00 59.00 186 PHE A N 1
ATOM 1531 C CA . PHE A 1 186 ? -9.696 -17.453 6.355 1.00 59.00 186 PHE A CA 1
ATOM 1532 C C . PHE A 1 186 ? -8.851 -17.479 7.640 1.00 59.00 186 PHE A C 1
ATOM 1534 O O . PHE A 1 186 ? -7.775 -16.891 7.693 1.00 59.00 186 PHE A O 1
ATOM 1541 N N . PHE A 1 187 ? -9.282 -18.189 8.685 1.00 61.22 187 PHE A N 1
ATOM 1542 C CA . PHE A 1 187 ? -8.511 -18.322 9.925 1.00 61.22 187 PHE A CA 1
ATOM 1543 C C . PHE A 1 187 ? -7.188 -19.081 9.730 1.00 61.22 187 PHE A C 1
ATOM 1545 O O . PHE A 1 187 ? -6.188 -18.701 10.336 1.00 61.22 187 PHE A O 1
ATOM 1552 N N . VAL A 1 188 ? -7.172 -20.118 8.886 1.00 57.38 188 VAL A N 1
ATOM 1553 C CA . VAL A 1 188 ? -5.946 -20.859 8.541 1.00 57.38 188 VAL A CA 1
ATOM 1554 C C . VAL A 1 188 ? -5.024 -20.013 7.656 1.00 57.38 188 VAL A C 1
ATOM 1556 O O . VAL A 1 188 ? -3.830 -19.910 7.937 1.00 57.38 188 VAL A O 1
ATOM 1559 N N . MET A 1 189 ? -5.578 -19.327 6.650 1.00 57.28 189 MET A N 1
ATOM 1560 C CA . MET A 1 189 ? -4.817 -18.449 5.751 1.00 57.28 189 MET A CA 1
ATOM 1561 C C . MET A 1 189 ? -4.229 -17.225 6.478 1.00 57.28 189 MET A C 1
ATOM 1563 O O . MET A 1 189 ? -3.148 -16.754 6.146 1.00 57.28 189 MET A O 1
ATOM 1567 N N . THR A 1 190 ? -4.908 -16.729 7.518 1.00 61.22 190 THR A N 1
ATOM 1568 C CA . THR A 1 190 ? -4.474 -15.576 8.337 1.00 61.22 190 THR A CA 1
ATOM 1569 C C . THR A 1 190 ? -3.631 -15.966 9.555 1.00 61.22 190 THR A C 1
ATOM 1571 O O . THR A 1 190 ? -3.383 -15.143 10.451 1.00 61.22 190 THR A O 1
ATOM 1574 N N . HIS A 1 191 ? -3.214 -17.230 9.655 1.00 74.69 191 HIS A N 1
ATOM 1575 C CA . HIS A 1 191 ? -2.288 -17.640 10.698 1.00 74.69 191 HIS A CA 1
ATOM 1576 C C . HIS A 1 191 ? -0.911 -17.019 10.427 1.00 74.69 191 HIS A C 1
ATOM 1578 O O . HIS A 1 191 ? -0.422 -17.045 9.303 1.00 74.69 191 HIS A O 1
ATOM 1584 N N . GLU A 1 192 ? -0.275 -16.458 11.459 1.00 76.19 192 GLU A N 1
ATOM 1585 C CA . GLU A 1 192 ? 0.996 -15.725 11.314 1.00 76.19 192 GLU A CA 1
ATOM 1586 C C . GLU A 1 192 ? 2.083 -16.613 10.690 1.00 76.19 192 GLU A C 1
ATOM 1588 O O . GLU A 1 192 ? 2.814 -16.174 9.811 1.00 76.19 192 GLU A O 1
ATOM 1593 N N . ARG A 1 193 ? 2.099 -17.903 11.056 1.00 81.19 193 ARG A N 1
ATOM 1594 C CA . ARG A 1 193 ? 2.984 -18.915 10.455 1.00 81.19 193 ARG A CA 1
ATOM 1595 C C . ARG A 1 193 ? 2.725 -19.131 8.959 1.00 81.19 193 ARG A C 1
ATOM 1597 O O . ARG A 1 193 ? 3.683 -19.216 8.207 1.00 81.19 193 ARG A O 1
ATOM 1604 N N . THR A 1 194 ? 1.464 -19.175 8.522 1.00 83.75 194 THR A N 1
ATOM 1605 C CA . THR A 1 194 ? 1.117 -19.338 7.099 1.00 83.75 194 THR A CA 1
ATOM 1606 C C . THR A 1 194 ? 1.620 -18.153 6.283 1.00 83.75 194 THR A C 1
ATOM 1608 O O . THR A 1 194 ? 2.172 -18.347 5.210 1.00 83.75 194 THR A O 1
ATOM 1611 N N . LEU A 1 195 ? 1.503 -16.930 6.810 1.00 85.31 195 LEU A N 1
ATOM 1612 C CA . LEU A 1 195 ? 2.015 -15.736 6.134 1.00 85.31 195 LEU A CA 1
ATOM 1613 C C . LEU A 1 195 ? 3.543 -15.734 6.030 1.00 85.31 195 LEU A C 1
ATOM 1615 O O . LEU A 1 195 ? 4.072 -15.372 4.988 1.00 85.31 195 LEU A O 1
ATOM 1619 N N . VAL A 1 196 ? 4.253 -16.182 7.071 1.00 86.06 196 VAL A N 1
ATOM 1620 C CA . VAL A 1 196 ? 5.716 -16.346 7.010 1.00 86.06 196 VAL A CA 1
ATOM 1621 C C . VAL A 1 196 ? 6.105 -17.374 5.948 1.00 86.06 196 VAL A C 1
ATOM 1623 O O . VAL A 1 196 ? 7.006 -17.112 5.158 1.00 86.06 196 VAL A O 1
ATOM 1626 N N . VAL A 1 197 ? 5.399 -18.507 5.885 1.00 87.56 197 VAL A N 1
ATOM 1627 C CA . VAL A 1 197 ? 5.628 -19.540 4.862 1.00 87.56 197 VAL A CA 1
ATOM 1628 C C . VAL A 1 197 ? 5.367 -18.994 3.459 1.00 87.56 197 VAL A C 1
ATOM 1630 O O . VAL A 1 197 ? 6.168 -19.229 2.566 1.00 87.56 197 VAL A O 1
ATOM 1633 N N . VAL A 1 198 ? 4.299 -18.219 3.267 1.00 88.62 198 VAL A N 1
ATOM 1634 C CA . VAL A 1 198 ? 3.995 -17.551 1.992 1.00 88.62 198 VAL A CA 1
ATOM 1635 C C . VAL A 1 198 ? 5.113 -16.597 1.580 1.00 88.62 198 VAL A C 1
ATOM 1637 O O . VAL A 1 198 ? 5.540 -16.630 0.432 1.00 88.62 198 VAL A O 1
ATOM 1640 N N . ILE A 1 199 ? 5.595 -15.756 2.500 1.00 89.44 199 ILE A N 1
ATOM 1641 C CA . ILE A 1 199 ? 6.681 -14.808 2.218 1.00 89.44 199 ILE A CA 1
ATOM 1642 C C . ILE A 1 199 ? 7.958 -15.570 1.848 1.00 89.44 199 ILE A C 1
ATOM 1644 O O . ILE A 1 199 ? 8.600 -15.237 0.855 1.00 89.44 199 ILE A O 1
ATOM 1648 N N . ALA A 1 200 ? 8.303 -16.615 2.604 1.00 88.69 200 ALA A N 1
ATOM 1649 C CA . ALA A 1 200 ? 9.459 -17.455 2.313 1.00 88.69 200 ALA A CA 1
ATOM 1650 C C . ALA A 1 200 ? 9.328 -18.143 0.945 1.00 88.69 200 ALA A C 1
ATOM 1652 O O . ALA A 1 200 ? 10.258 -18.084 0.149 1.00 88.69 200 ALA A O 1
ATOM 1653 N N . ALA A 1 201 ? 8.164 -18.721 0.638 1.00 89.06 201 ALA A N 1
ATOM 1654 C CA . ALA A 1 201 ? 7.887 -19.352 -0.649 1.00 89.06 201 ALA A CA 1
ATOM 1655 C C . ALA A 1 201 ? 7.975 -18.352 -1.810 1.00 89.06 201 ALA A C 1
ATOM 1657 O O . ALA A 1 201 ? 8.559 -18.670 -2.837 1.00 89.06 201 ALA A O 1
ATOM 1658 N N . ALA A 1 202 ? 7.465 -17.131 -1.639 1.00 88.44 202 ALA A N 1
ATOM 1659 C CA . ALA A 1 202 ? 7.553 -16.074 -2.643 1.00 88.44 202 ALA A CA 1
ATOM 1660 C C . ALA A 1 202 ? 9.001 -15.631 -2.913 1.00 88.44 202 ALA A C 1
ATOM 1662 O O . ALA A 1 202 ? 9.370 -15.407 -4.065 1.00 88.44 202 ALA A O 1
ATOM 1663 N N . ILE A 1 203 ? 9.829 -15.519 -1.868 1.00 87.94 203 ILE A N 1
ATOM 1664 C CA . ILE A 1 203 ? 11.256 -15.196 -2.010 1.00 87.94 203 ILE A CA 1
ATOM 1665 C C . ILE A 1 203 ? 11.992 -16.353 -2.690 1.00 87.94 203 ILE A C 1
ATOM 1667 O O . ILE A 1 203 ? 12.718 -16.125 -3.652 1.00 87.94 203 ILE A O 1
ATOM 1671 N N . LEU A 1 204 ? 11.772 -17.590 -2.235 1.00 88.25 204 LEU A N 1
ATOM 1672 C CA . LEU A 1 204 ? 12.376 -18.786 -2.825 1.00 88.25 204 LEU A CA 1
ATOM 1673 C C . LEU A 1 204 ? 11.989 -18.951 -4.296 1.00 88.25 204 LEU A C 1
ATOM 1675 O O . LEU A 1 204 ? 12.852 -19.241 -5.113 1.00 88.25 204 LEU A O 1
ATOM 1679 N N . TRP A 1 205 ? 10.726 -18.699 -4.643 1.00 88.25 205 TRP A N 1
ATOM 1680 C CA . TRP A 1 205 ? 10.241 -18.705 -6.022 1.00 88.25 205 TRP A CA 1
ATOM 1681 C C . TRP A 1 205 ? 10.994 -17.697 -6.898 1.00 88.25 205 TRP A C 1
ATOM 1683 O O . TRP A 1 205 ? 11.414 -18.035 -8.000 1.00 88.25 205 TRP A O 1
ATOM 1693 N N . ARG A 1 206 ? 11.244 -16.480 -6.394 1.00 84.56 206 ARG A N 1
ATOM 1694 C CA . ARG A 1 206 ? 12.045 -15.476 -7.115 1.00 84.56 206 ARG A CA 1
ATOM 1695 C C . ARG A 1 206 ? 13.508 -15.864 -7.259 1.00 84.56 206 ARG A C 1
ATOM 1697 O O . ARG A 1 206 ? 14.076 -15.660 -8.324 1.00 84.56 206 ARG A O 1
ATOM 1704 N N . VAL A 1 207 ? 14.102 -16.448 -6.223 1.00 84.00 207 VAL A N 1
ATOM 1705 C CA . VAL A 1 207 ? 15.477 -16.960 -6.292 1.00 84.00 207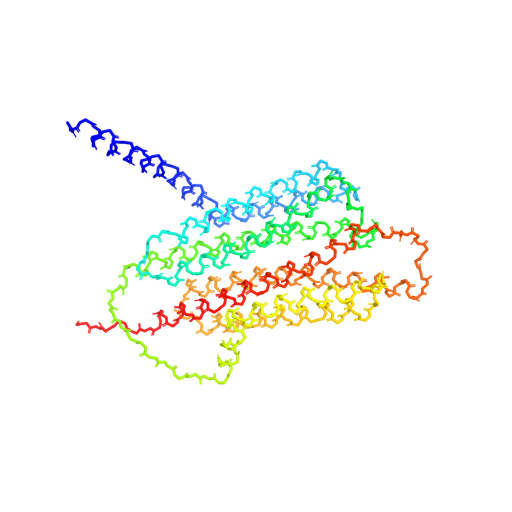 VAL A CA 1
ATOM 1706 C C . VAL A 1 207 ? 15.582 -18.103 -7.305 1.00 84.00 207 VAL A C 1
ATOM 1708 O O . VAL A 1 207 ? 16.534 -18.125 -8.075 1.00 84.00 207 VAL A O 1
ATOM 1711 N N . ALA A 1 208 ? 14.596 -19.003 -7.340 1.00 81.94 208 ALA A N 1
ATOM 1712 C CA . ALA A 1 208 ? 14.560 -20.135 -8.261 1.00 81.94 208 ALA A CA 1
ATOM 1713 C C . ALA A 1 208 ? 14.461 -19.684 -9.724 1.00 81.94 208 ALA A C 1
ATOM 1715 O O . ALA A 1 208 ? 15.300 -20.076 -10.522 1.00 81.94 208 ALA A O 1
ATOM 1716 N N . ILE A 1 209 ? 13.518 -18.793 -10.052 1.00 79.62 209 ILE A N 1
ATOM 1717 C CA . ILE A 1 209 ? 13.375 -18.249 -11.418 1.00 79.62 209 ILE A CA 1
ATOM 1718 C C . ILE A 1 209 ? 14.636 -17.491 -11.861 1.00 79.62 209 ILE A C 1
ATOM 1720 O O . ILE A 1 209 ? 14.980 -17.445 -13.036 1.00 79.62 209 ILE A O 1
ATOM 1724 N N . ARG A 1 210 ? 15.351 -16.869 -10.920 1.00 72.75 210 ARG A N 1
ATOM 1725 C CA . ARG A 1 210 ? 16.565 -16.117 -11.239 1.00 72.75 210 ARG A CA 1
ATOM 1726 C C . ARG A 1 210 ? 17.772 -17.010 -11.538 1.00 72.75 210 ARG A C 1
ATOM 1728 O O . ARG A 1 210 ? 18.726 -16.517 -12.133 1.00 72.75 210 ARG A O 1
ATOM 1735 N N . ALA A 1 211 ? 17.754 -18.281 -11.135 1.00 67.25 211 ALA A N 1
ATOM 1736 C CA . ALA A 1 211 ? 18.887 -19.186 -11.316 1.00 67.25 211 ALA A CA 1
ATOM 1737 C C . ALA A 1 211 ? 19.261 -19.380 -12.797 1.00 67.25 211 ALA A C 1
ATOM 1739 O O . ALA A 1 211 ? 20.443 -19.515 -13.106 1.00 67.25 211 ALA A O 1
ATOM 1740 N N . ASP A 1 212 ? 18.280 -19.285 -13.698 1.00 59.91 212 ASP A N 1
ATOM 1741 C CA . ASP A 1 212 ? 18.466 -19.526 -15.131 1.00 59.91 212 ASP A CA 1
ATOM 1742 C C . ASP A 1 212 ? 18.823 -18.253 -15.929 1.00 59.91 212 ASP A C 1
ATOM 1744 O O . ASP A 1 212 ? 18.997 -18.312 -17.142 1.00 59.91 212 ASP A O 1
ATOM 1748 N N . ASN A 1 213 ? 18.972 -17.092 -15.266 1.00 57.81 213 ASN A N 1
ATOM 1749 C CA . ASN A 1 213 ? 19.269 -15.760 -15.836 1.00 57.81 213 ASN A CA 1
ATOM 1750 C C . ASN A 1 213 ? 18.315 -15.238 -16.937 1.00 57.81 213 ASN A C 1
ATOM 1752 O O . ASN A 1 213 ? 18.384 -14.056 -17.283 1.00 57.81 213 ASN A O 1
ATOM 1756 N N . GLU A 1 214 ? 17.379 -16.048 -17.426 1.00 61.75 214 GLU A N 1
ATOM 1757 C CA . GLU A 1 214 ? 16.305 -15.654 -18.330 1.00 61.75 214 GLU A CA 1
ATOM 1758 C C . GLU A 1 214 ? 14.950 -15.871 -17.658 1.00 61.75 214 GLU A C 1
ATOM 1760 O O . GLU A 1 214 ? 14.508 -16.996 -17.462 1.00 61.75 214 GLU A O 1
ATOM 1765 N N . VAL A 1 215 ? 14.257 -14.781 -17.315 1.00 60.06 215 VAL A N 1
ATOM 1766 C CA . VAL A 1 215 ? 12.870 -14.883 -16.844 1.00 60.06 215 VAL A CA 1
ATOM 1767 C C . VAL A 1 215 ? 11.984 -15.187 -18.045 1.00 60.06 215 VAL A C 1
ATOM 1769 O O . VAL A 1 215 ? 11.741 -14.310 -18.883 1.00 60.06 215 VAL A O 1
ATOM 1772 N N . VAL A 1 216 ? 11.463 -16.408 -18.107 1.00 70.88 216 VAL A N 1
ATOM 1773 C CA . VAL A 1 216 ? 10.582 -16.839 -19.190 1.00 70.88 216 VAL A CA 1
ATOM 1774 C C . VAL A 1 216 ? 9.235 -16.123 -19.055 1.00 70.88 216 VAL A C 1
ATOM 1776 O O . VAL A 1 216 ? 8.731 -15.876 -17.953 1.00 70.88 216 VAL A O 1
ATOM 1779 N N . PHE A 1 217 ? 8.608 -15.787 -20.188 1.00 72.25 217 PHE A N 1
ATOM 1780 C CA . PHE A 1 217 ? 7.287 -15.142 -20.238 1.00 72.25 217 PHE A CA 1
ATOM 1781 C C . PHE A 1 217 ? 6.269 -15.805 -19.293 1.00 72.25 217 PHE A C 1
ATOM 1783 O O . PHE A 1 217 ? 5.548 -15.121 -18.559 1.00 72.25 217 PHE A O 1
ATOM 1790 N N . TRP A 1 218 ? 6.257 -17.139 -19.260 1.00 76.38 218 TRP A N 1
ATOM 1791 C CA . TRP A 1 218 ? 5.353 -17.929 -18.429 1.00 76.38 218 TRP A CA 1
ATOM 1792 C C . TRP A 1 218 ? 5.568 -17.725 -16.927 1.00 76.38 218 TRP A C 1
ATOM 1794 O O . TRP A 1 218 ? 4.595 -17.596 -16.188 1.00 76.38 218 TRP A O 1
ATOM 1804 N N . GLU A 1 219 ? 6.808 -17.600 -16.462 1.00 79.75 219 GLU A N 1
ATOM 1805 C CA . GLU A 1 219 ? 7.135 -17.442 -15.038 1.00 79.75 219 GLU A CA 1
ATOM 1806 C C . GLU A 1 219 ? 6.705 -16.072 -14.504 1.00 79.75 219 GLU A C 1
ATOM 1808 O O . GLU A 1 219 ? 6.137 -15.950 -13.408 1.00 79.75 219 GLU A O 1
ATOM 1813 N N . SER A 1 220 ? 6.910 -15.030 -15.316 1.00 77.50 220 SER A N 1
ATOM 1814 C CA . SER A 1 220 ? 6.417 -13.677 -15.043 1.00 77.50 220 SER A CA 1
ATOM 1815 C C . SER A 1 220 ? 4.885 -13.627 -15.043 1.00 77.50 220 SER A C 1
ATOM 1817 O O . SER A 1 220 ? 4.274 -13.016 -14.162 1.00 77.50 220 SER A O 1
ATOM 1819 N N . THR A 1 221 ? 4.252 -14.321 -15.993 1.00 83.62 221 THR A N 1
ATOM 1820 C CA . THR A 1 221 ? 2.791 -14.391 -16.132 1.00 83.62 221 THR A CA 1
ATOM 1821 C C . THR A 1 221 ? 2.144 -15.101 -14.949 1.00 83.62 221 THR A C 1
ATOM 1823 O O . THR A 1 221 ? 1.249 -14.542 -14.316 1.00 83.62 221 THR A O 1
ATOM 1826 N N . VAL A 1 222 ? 2.644 -16.279 -14.566 1.00 86.94 222 VAL A N 1
ATOM 1827 C CA . VAL A 1 222 ? 2.148 -17.034 -13.404 1.00 86.94 222 VAL A CA 1
ATOM 1828 C C . VAL A 1 222 ? 2.292 -16.216 -12.120 1.00 86.94 222 VAL A C 1
ATOM 1830 O O . VAL A 1 222 ? 1.347 -16.129 -11.330 1.00 86.94 222 VAL A O 1
ATOM 1833 N N . SER A 1 223 ? 3.437 -15.555 -11.929 1.00 86.31 223 SER A N 1
ATOM 1834 C CA . SER A 1 223 ? 3.686 -14.691 -10.769 1.00 86.31 223 SER A CA 1
ATOM 1835 C C . SER A 1 223 ? 2.720 -13.501 -10.712 1.00 86.31 223 SER A C 1
ATOM 1837 O O . SER A 1 223 ? 2.172 -13.200 -9.648 1.00 86.31 223 SER A O 1
ATOM 1839 N N . GLY A 1 224 ? 2.491 -12.836 -11.849 1.00 87.06 224 GLY A N 1
ATOM 1840 C CA . GLY A 1 224 ? 1.587 -11.690 -11.950 1.00 87.06 224 GLY A CA 1
ATOM 1841 C C . GLY A 1 224 ? 0.120 -12.070 -11.749 1.00 87.06 224 GLY A C 1
ATOM 1842 O O . GLY A 1 224 ? -0.556 -11.462 -10.919 1.00 87.06 224 GLY A O 1
ATOM 1843 N N . ILE A 1 225 ? -0.362 -13.121 -12.422 1.00 91.19 225 ILE A N 1
ATOM 1844 C CA . ILE A 1 225 ? -1.737 -13.626 -12.261 1.00 91.19 225 ILE A CA 1
ATOM 1845 C C . ILE A 1 225 ? -1.988 -14.035 -10.807 1.00 91.19 225 ILE A C 1
ATOM 1847 O O . ILE A 1 225 ? -3.006 -13.649 -10.235 1.00 91.19 225 ILE A O 1
ATOM 1851 N N . SER A 1 226 ? -1.047 -14.747 -10.179 1.00 90.44 226 SER A N 1
ATOM 1852 C CA . SER A 1 226 ? -1.175 -15.167 -8.777 1.00 90.44 226 SER A CA 1
ATOM 1853 C C . SER A 1 226 ? -1.330 -13.973 -7.832 1.00 90.44 226 SER A C 1
ATOM 1855 O O . SER A 1 226 ? -2.198 -13.988 -6.957 1.00 90.44 226 SER A O 1
ATOM 1857 N N . LEU A 1 227 ? -0.539 -12.910 -8.026 1.00 91.38 227 LEU A N 1
ATOM 1858 C CA . LEU A 1 227 ? -0.660 -11.678 -7.241 1.00 91.38 227 LEU A CA 1
ATOM 1859 C C . LEU A 1 227 ? -1.990 -10.963 -7.471 1.00 91.38 227 LEU A C 1
ATOM 1861 O O . LEU A 1 227 ? -2.614 -10.532 -6.504 1.00 91.38 227 LEU A O 1
ATOM 1865 N N . ILE A 1 228 ? -2.428 -10.846 -8.727 1.00 93.75 228 ILE A N 1
ATOM 1866 C CA . ILE A 1 228 ? -3.694 -10.200 -9.086 1.00 93.75 228 ILE A CA 1
ATOM 1867 C C . ILE A 1 228 ? -4.855 -10.959 -8.431 1.00 93.75 228 ILE A C 1
ATOM 1869 O O . ILE A 1 228 ? -5.643 -10.364 -7.695 1.00 93.75 228 ILE A O 1
ATOM 1873 N N . VAL A 1 229 ? -4.925 -12.280 -8.609 1.00 94.44 229 VAL A N 1
ATOM 1874 C CA . VAL A 1 229 ? -5.962 -13.127 -7.998 1.00 94.44 229 VAL A CA 1
ATOM 1875 C C . VAL A 1 229 ? -5.958 -12.986 -6.477 1.00 94.44 229 VAL A C 1
ATOM 1877 O O . VAL A 1 229 ? -7.021 -12.811 -5.874 1.00 94.44 229 VAL A O 1
ATOM 1880 N N . TRP A 1 230 ? -4.782 -12.999 -5.845 1.00 93.56 230 TRP A N 1
ATOM 1881 C CA . TRP A 1 230 ? -4.662 -12.803 -4.402 1.00 93.56 230 TRP A CA 1
ATOM 1882 C C . TRP A 1 230 ? -5.189 -11.427 -3.974 1.00 93.56 230 TRP A C 1
ATOM 1884 O O . TRP A 1 230 ? -6.085 -11.339 -3.125 1.00 93.56 230 TRP A O 1
ATOM 1894 N N . GLY A 1 231 ? -4.669 -10.351 -4.564 1.00 92.94 231 GLY A N 1
ATOM 1895 C CA . GLY A 1 231 ? -5.026 -8.976 -4.224 1.00 92.94 231 GLY A CA 1
ATOM 1896 C C . GLY A 1 231 ? -6.527 -8.715 -4.347 1.00 92.94 231 GLY A C 1
ATOM 1897 O O . GLY A 1 231 ? -7.141 -8.160 -3.427 1.00 92.94 231 GLY A O 1
ATOM 1898 N N . TRP A 1 232 ? -7.153 -9.167 -5.437 1.00 95.56 232 TRP A N 1
ATOM 1899 C CA . TRP A 1 232 ? -8.596 -9.019 -5.653 1.00 95.56 232 TRP A CA 1
ATOM 1900 C C . TRP A 1 232 ? -9.433 -9.910 -4.731 1.00 95.56 232 TRP A C 1
ATOM 1902 O O . TRP A 1 232 ? -10.496 -9.486 -4.274 1.00 95.56 232 TRP A O 1
ATOM 1912 N N . SER A 1 233 ? -8.938 -11.095 -4.367 1.00 93.00 233 SER A N 1
ATOM 1913 C CA . SER A 1 233 ? -9.601 -11.959 -3.381 1.00 93.00 233 SER A CA 1
ATOM 1914 C C . SER A 1 233 ? -9.659 -11.305 -1.995 1.00 93.00 233 SER A C 1
ATOM 1916 O O . SER A 1 233 ? -10.704 -11.328 -1.338 1.00 93.00 233 SER A O 1
ATOM 1918 N N . ILE A 1 234 ? -8.568 -10.663 -1.551 1.00 93.00 234 ILE A N 1
ATOM 1919 C CA . ILE A 1 234 ? -8.560 -9.895 -0.293 1.00 93.00 234 ILE A CA 1
ATOM 1920 C C . ILE A 1 234 ? -9.511 -8.697 -0.393 1.00 93.00 234 ILE A C 1
ATOM 1922 O O . ILE A 1 234 ? -10.242 -8.413 0.559 1.00 93.00 234 ILE A O 1
ATOM 1926 N N . PHE A 1 235 ? -9.528 -8.003 -1.533 1.00 94.69 235 PHE A N 1
ATOM 1927 C CA . PHE A 1 235 ? -10.420 -6.867 -1.755 1.00 94.69 235 PHE A CA 1
ATOM 1928 C C . PHE A 1 235 ? -11.889 -7.278 -1.635 1.00 94.69 235 PHE A C 1
ATOM 1930 O O . PHE A 1 235 ? -12.616 -6.716 -0.814 1.00 94.69 235 PHE A O 1
ATOM 1937 N N . GLY A 1 236 ? -12.297 -8.332 -2.348 1.00 92.38 236 GLY A N 1
ATOM 1938 C CA . GLY A 1 236 ? -13.642 -8.893 -2.242 1.00 92.38 236 GLY A CA 1
ATOM 1939 C C . GLY A 1 236 ? -13.993 -9.300 -0.808 1.00 92.38 236 GLY A C 1
ATOM 1940 O O . GLY A 1 236 ? -15.099 -9.029 -0.334 1.00 92.38 236 GLY A O 1
ATOM 1941 N N . TYR A 1 237 ? -13.033 -9.867 -0.069 1.00 92.38 237 TYR A N 1
ATOM 1942 C CA . TYR A 1 237 ? -13.216 -10.200 1.343 1.00 92.38 237 TYR A CA 1
ATOM 1943 C C . TYR A 1 237 ? -13.462 -8.962 2.222 1.00 92.38 237 TYR A C 1
ATOM 1945 O O . TYR A 1 237 ? -14.377 -8.971 3.050 1.00 92.38 237 TYR A O 1
ATOM 1953 N N . LEU A 1 238 ? -12.686 -7.887 2.054 1.00 92.62 238 LEU A N 1
ATOM 1954 C CA . LEU A 1 238 ? -12.880 -6.640 2.801 1.00 92.62 238 LEU A CA 1
ATOM 1955 C C . LEU A 1 238 ? -14.219 -5.973 2.461 1.00 92.62 238 LEU A C 1
ATOM 1957 O O . LEU A 1 238 ? -14.914 -5.514 3.368 1.00 92.62 238 LEU A O 1
ATOM 1961 N N . CYS A 1 239 ? -14.628 -5.979 1.191 1.00 92.81 239 CYS A N 1
ATOM 1962 C CA . CYS A 1 239 ? -15.942 -5.496 0.770 1.00 92.81 239 CYS A CA 1
ATOM 1963 C C . CYS A 1 239 ? -17.068 -6.290 1.445 1.00 92.81 239 CYS A C 1
ATOM 1965 O O . CYS A 1 239 ? -17.954 -5.693 2.060 1.00 92.81 239 CYS A O 1
ATOM 1967 N N . ALA A 1 240 ? -16.991 -7.623 1.440 1.00 90.38 240 ALA A N 1
ATOM 1968 C CA . ALA A 1 240 ? -17.959 -8.479 2.123 1.00 90.38 240 ALA A CA 1
ATOM 1969 C C . ALA A 1 240 ? -17.979 -8.236 3.643 1.00 90.38 240 ALA A C 1
ATOM 1971 O O . ALA A 1 240 ? -19.048 -8.185 4.260 1.00 90.38 240 ALA A O 1
ATOM 1972 N N . LEU A 1 241 ? -16.806 -8.031 4.254 1.00 88.69 241 LEU A N 1
ATOM 1973 C CA . LEU A 1 241 ? -16.703 -7.664 5.663 1.00 88.69 241 LEU A CA 1
ATOM 1974 C C . LEU A 1 241 ? -17.373 -6.311 5.926 1.00 88.69 241 LEU A C 1
ATOM 1976 O O . LEU A 1 241 ? -18.107 -6.193 6.899 1.00 88.69 241 LEU A O 1
ATOM 1980 N N . SER A 1 242 ? -17.201 -5.313 5.059 1.00 90.44 242 SER A N 1
ATOM 1981 C CA . SER A 1 242 ? -17.820 -3.993 5.237 1.00 90.44 242 SER A CA 1
ATOM 1982 C C . SER A 1 242 ? -19.353 -4.074 5.265 1.00 90.44 242 SER A C 1
ATOM 1984 O O . SER A 1 242 ? -19.989 -3.483 6.137 1.00 90.44 242 SER A O 1
ATOM 1986 N N . VAL A 1 243 ? -19.943 -4.901 4.392 1.00 88.81 243 VAL A N 1
ATOM 1987 C CA . VAL A 1 243 ? -21.393 -5.136 4.334 1.00 88.81 243 VAL A CA 1
ATOM 1988 C C . VAL A 1 243 ? -21.877 -5.840 5.602 1.00 88.81 243 VAL A C 1
ATOM 1990 O O . VAL A 1 243 ? -22.883 -5.447 6.194 1.00 88.81 243 VAL A O 1
ATOM 1993 N N . LYS A 1 244 ? -21.129 -6.843 6.080 1.00 85.69 244 LYS A N 1
ATOM 1994 C CA . LYS A 1 244 ? -21.448 -7.575 7.320 1.00 85.69 244 LYS A CA 1
ATOM 1995 C C . LYS A 1 244 ? -21.452 -6.663 8.554 1.00 85.69 244 LYS A C 1
ATOM 1997 O O . LYS A 1 244 ? -22.174 -6.923 9.516 1.00 85.69 244 LYS A O 1
ATOM 2002 N N . VAL A 1 245 ? -20.659 -5.592 8.530 1.00 83.50 245 VAL A N 1
ATOM 2003 C CA . VAL A 1 245 ? -20.458 -4.665 9.652 1.00 83.50 245 VAL A CA 1
ATOM 2004 C C . VAL A 1 245 ? -21.311 -3.390 9.537 1.00 83.50 245 VAL A C 1
ATOM 2006 O O . VAL A 1 245 ? -21.225 -2.530 10.410 1.00 83.50 245 VAL A O 1
ATOM 2009 N N . ARG A 1 246 ? -22.224 -3.299 8.553 1.00 82.19 246 ARG A N 1
ATOM 2010 C CA . ARG A 1 246 ? -23.022 -2.094 8.220 1.00 82.19 246 ARG A CA 1
ATOM 2011 C C . ARG A 1 246 ? -23.666 -1.352 9.400 1.00 82.19 246 ARG A C 1
ATOM 2013 O O . ARG A 1 246 ? -23.841 -0.142 9.350 1.00 82.19 246 ARG A O 1
ATOM 2020 N N . HIS A 1 247 ? -24.004 -2.060 10.477 1.00 76.75 247 HIS A N 1
ATOM 2021 C CA . HIS A 1 247 ? -24.624 -1.489 11.678 1.00 76.75 247 HIS A CA 1
ATOM 2022 C C . HIS A 1 247 ? -23.651 -0.684 12.563 1.00 76.75 247 HIS A C 1
ATOM 2024 O O . HIS A 1 247 ? -24.076 -0.030 13.513 1.00 76.75 247 HIS A O 1
ATOM 2030 N N . LYS A 1 248 ? -22.343 -0.727 12.285 1.00 82.12 248 LYS A N 1
ATOM 2031 C CA . LYS A 1 248 ? -21.301 0.050 12.966 1.00 82.12 248 LYS A CA 1
ATOM 2032 C C . LYS A 1 248 ? -20.607 0.937 11.934 1.00 82.12 248 LYS A C 1
ATOM 2034 O O . LYS A 1 248 ? -19.661 0.508 11.272 1.00 82.12 248 LYS A O 1
ATOM 2039 N N . ILE A 1 249 ? -21.101 2.168 11.798 1.00 84.56 249 ILE A N 1
ATOM 2040 C CA . ILE A 1 249 ? -20.701 3.113 10.742 1.00 84.56 249 ILE A CA 1
ATOM 2041 C C . ILE A 1 249 ? -19.188 3.366 10.760 1.00 84.56 249 ILE A C 1
ATOM 2043 O O . ILE A 1 249 ? -18.545 3.231 9.725 1.00 84.56 249 ILE A O 1
ATOM 2047 N N . ASP A 1 250 ? -18.596 3.640 11.926 1.00 85.12 250 ASP A N 1
ATOM 2048 C CA . ASP A 1 250 ? -17.162 3.948 12.014 1.00 85.12 250 ASP A CA 1
ATOM 2049 C C . ASP A 1 250 ? -16.280 2.754 11.605 1.00 85.12 250 ASP A C 1
ATOM 2051 O O . ASP A 1 250 ? -15.322 2.918 10.849 1.00 85.12 250 ASP A O 1
ATOM 2055 N N . LEU A 1 251 ? -16.628 1.533 12.035 1.00 86.44 251 LEU A N 1
ATOM 2056 C CA . LEU A 1 251 ? -15.885 0.323 11.663 1.00 86.44 251 LEU A CA 1
ATOM 2057 C C . LEU A 1 251 ? -16.052 0.007 10.173 1.00 86.44 251 LEU A C 1
ATOM 2059 O O . LEU A 1 251 ? -15.085 -0.365 9.510 1.00 86.44 251 LEU A O 1
ATOM 2063 N N . THR A 1 252 ? -17.255 0.218 9.635 1.00 89.25 252 THR A N 1
ATOM 2064 C CA . THR A 1 252 ? -17.536 0.099 8.198 1.00 89.25 252 THR A CA 1
ATOM 2065 C C . THR A 1 252 ? -16.679 1.076 7.402 1.00 89.25 252 THR A C 1
ATOM 2067 O O . THR A 1 252 ? -16.036 0.667 6.439 1.00 89.25 252 THR A O 1
ATOM 2070 N N . ARG A 1 253 ? -16.588 2.340 7.839 1.00 90.88 253 ARG A N 1
ATOM 2071 C CA . ARG A 1 253 ? -15.739 3.351 7.202 1.00 90.88 253 ARG A CA 1
ATOM 2072 C C . ARG A 1 253 ? -14.269 2.951 7.248 1.00 90.88 253 ARG A C 1
ATOM 2074 O O . ARG A 1 253 ? -13.624 3.028 6.211 1.00 90.88 253 ARG A O 1
ATOM 2081 N N . VAL A 1 254 ? -13.738 2.465 8.375 1.00 91.56 254 VAL A N 1
ATOM 2082 C CA . VAL A 1 254 ? -12.347 1.965 8.421 1.00 91.56 254 VAL A CA 1
ATOM 2083 C C . VAL A 1 254 ? -12.132 0.842 7.405 1.00 91.56 254 VAL A C 1
ATOM 2085 O O . VAL A 1 254 ? -11.175 0.903 6.639 1.00 91.56 254 VAL A O 1
ATOM 2088 N N . ILE A 1 255 ? -13.023 -0.155 7.356 1.00 92.94 255 ILE A N 1
ATOM 2089 C CA . ILE A 1 255 ? -12.903 -1.281 6.416 1.00 92.94 255 ILE A CA 1
ATOM 2090 C C . ILE A 1 255 ? -12.968 -0.794 4.962 1.00 92.94 255 ILE A C 1
ATOM 2092 O O . ILE A 1 255 ? -12.158 -1.225 4.149 1.00 92.94 255 ILE A O 1
ATOM 2096 N N . GLN A 1 256 ? -13.891 0.116 4.639 1.00 93.38 256 GLN A N 1
ATOM 2097 C CA . GLN A 1 256 ? -14.027 0.690 3.298 1.00 93.38 256 GLN A CA 1
ATOM 2098 C C . GLN A 1 256 ? -12.773 1.450 2.873 1.00 93.38 256 GLN A C 1
ATOM 2100 O O . GLN A 1 256 ? -12.303 1.251 1.761 1.00 93.38 256 GLN A O 1
ATOM 2105 N N . HIS A 1 257 ? -12.190 2.265 3.755 1.00 93.31 257 HIS A N 1
ATOM 2106 C CA . HIS A 1 257 ? -10.939 2.955 3.447 1.00 93.31 257 HIS A CA 1
ATOM 2107 C C . HIS A 1 257 ? -9.805 1.944 3.245 1.00 93.31 257 HIS A C 1
ATOM 2109 O O . HIS A 1 257 ? -9.132 1.984 2.227 1.00 93.31 257 HIS A O 1
ATOM 2115 N N . VAL A 1 258 ? -9.645 0.948 4.119 1.00 94.00 258 VAL A N 1
ATOM 2116 C CA . VAL A 1 258 ? -8.640 -0.110 3.901 1.00 94.00 258 VAL A CA 1
ATOM 2117 C C . VAL A 1 258 ? -8.851 -0.832 2.559 1.00 94.00 258 VAL A C 1
ATOM 2119 O O . VAL A 1 258 ? -7.881 -1.090 1.850 1.00 94.00 258 VAL A O 1
ATOM 2122 N N . ALA A 1 259 ? -10.101 -1.107 2.173 1.00 94.94 259 ALA A N 1
ATOM 2123 C CA . ALA A 1 259 ? -10.429 -1.708 0.882 1.00 94.94 259 ALA A CA 1
ATOM 2124 C C . ALA A 1 259 ? -10.087 -0.785 -0.300 1.00 94.94 259 ALA A C 1
ATOM 2126 O O . ALA A 1 259 ? -9.529 -1.257 -1.285 1.00 94.94 259 ALA A O 1
ATOM 2127 N N . LEU A 1 260 ? -10.358 0.520 -0.199 1.00 94.38 260 LEU A N 1
ATOM 2128 C CA . LEU A 1 260 ? -9.970 1.509 -1.213 1.00 94.38 260 LEU A CA 1
ATOM 2129 C C . LEU A 1 260 ? -8.446 1.592 -1.370 1.00 94.38 260 LEU A C 1
ATOM 2131 O O . LEU A 1 260 ? -7.950 1.635 -2.492 1.00 94.38 260 LEU A O 1
ATOM 2135 N N . GLY A 1 261 ? -7.699 1.545 -0.265 1.00 93.31 261 GLY A N 1
ATOM 2136 C CA . GLY A 1 261 ? -6.235 1.542 -0.290 1.00 93.31 261 GLY A CA 1
ATOM 2137 C C . GLY A 1 261 ? -5.683 0.284 -0.963 1.00 93.31 261 GLY A C 1
ATOM 2138 O O . GLY A 1 261 ? -4.792 0.370 -1.803 1.00 93.31 261 GLY A O 1
ATOM 2139 N N . LEU A 1 262 ? -6.261 -0.882 -0.657 1.00 95.75 262 LEU A N 1
ATOM 2140 C CA . LEU A 1 262 ? -5.934 -2.129 -1.348 1.00 95.75 262 LEU A CA 1
ATOM 2141 C C . LEU A 1 262 ? -6.297 -2.072 -2.841 1.00 95.75 262 LEU A C 1
ATOM 2143 O O . LEU A 1 262 ? -5.519 -2.542 -3.664 1.00 95.75 262 LEU A O 1
ATOM 214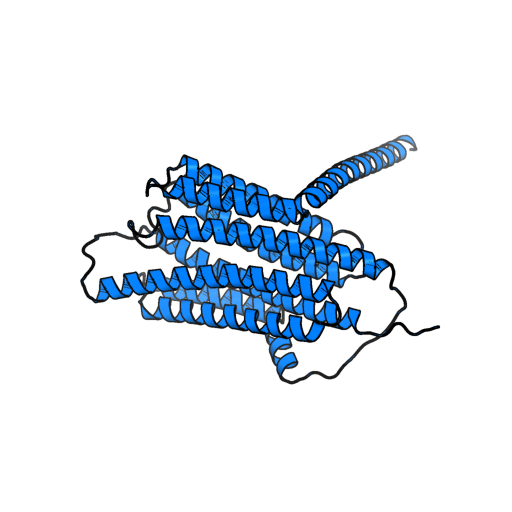7 N N . CYS A 1 263 ? -7.441 -1.483 -3.196 1.00 95.31 263 CYS A N 1
ATOM 2148 C CA . CYS A 1 263 ? -7.857 -1.304 -4.586 1.00 95.31 263 CYS A CA 1
ATOM 2149 C C . CYS A 1 263 ? -6.825 -0.486 -5.373 1.00 95.31 263 CYS A C 1
ATOM 2151 O O . CYS A 1 263 ? -6.404 -0.911 -6.444 1.00 95.31 263 CYS A O 1
ATOM 2153 N N . ALA A 1 264 ? -6.338 0.622 -4.806 1.00 92.50 264 ALA A N 1
ATOM 2154 C CA . ALA A 1 264 ? -5.305 1.444 -5.433 1.00 92.50 264 ALA A CA 1
ATOM 2155 C C . ALA A 1 264 ? -4.021 0.639 -5.722 1.00 92.50 264 ALA A C 1
ATOM 2157 O O . ALA A 1 264 ? -3.490 0.689 -6.831 1.00 92.50 264 ALA A O 1
ATOM 2158 N N . VAL A 1 265 ? -3.559 -0.178 -4.768 1.00 94.00 265 VAL A N 1
ATOM 2159 C CA . VAL A 1 265 ? -2.379 -1.043 -4.964 1.00 94.00 265 VAL A CA 1
ATOM 2160 C C . VAL A 1 265 ? -2.652 -2.191 -5.949 1.00 94.00 265 VAL A C 1
ATOM 2162 O O . VAL A 1 265 ? -1.766 -2.574 -6.710 1.00 94.00 265 VAL A O 1
ATOM 2165 N N . ASN A 1 266 ? -3.874 -2.726 -5.998 1.00 94.88 266 ASN A N 1
ATOM 2166 C CA . ASN A 1 266 ? -4.252 -3.731 -6.995 1.00 94.88 266 ASN A CA 1
ATOM 2167 C C . ASN A 1 266 ? -4.267 -3.150 -8.411 1.00 94.88 266 ASN A C 1
ATOM 2169 O O . ASN A 1 266 ? -3.775 -3.800 -9.328 1.00 94.88 266 ASN A O 1
ATOM 2173 N N . ILE A 1 267 ? -4.779 -1.928 -8.587 1.00 92.88 267 ILE A N 1
ATOM 2174 C CA . ILE A 1 267 ? -4.718 -1.205 -9.863 1.00 92.88 267 ILE A CA 1
ATOM 2175 C C . ILE A 1 267 ? -3.255 -1.047 -10.284 1.00 92.88 267 ILE A C 1
ATOM 2177 O O . ILE A 1 267 ? -2.909 -1.392 -11.409 1.00 92.88 267 ILE A O 1
ATOM 2181 N N . TYR A 1 268 ? -2.378 -0.633 -9.365 1.00 91.38 268 TYR A N 1
ATOM 2182 C CA . TYR A 1 268 ? -0.940 -0.557 -9.628 1.00 91.38 268 TYR A CA 1
ATOM 2183 C C . TYR A 1 268 ? -0.359 -1.887 -10.129 1.00 91.38 268 TYR A C 1
ATOM 2185 O O . TYR A 1 268 ? 0.347 -1.907 -11.137 1.00 91.38 268 TYR A O 1
ATOM 2193 N N . ALA A 1 269 ? -0.687 -3.003 -9.470 1.00 91.25 269 ALA A N 1
ATOM 2194 C CA . ALA A 1 269 ? -0.223 -4.324 -9.886 1.00 91.25 269 ALA A CA 1
ATOM 2195 C C . ALA A 1 269 ? -0.742 -4.709 -11.283 1.00 91.25 269 ALA A C 1
ATOM 2197 O O . ALA A 1 269 ? 0.034 -5.192 -12.103 1.00 91.25 269 ALA A O 1
ATOM 2198 N N . VAL A 1 270 ? -2.024 -4.462 -11.576 1.00 92.25 270 VAL A N 1
ATOM 2199 C CA . VAL A 1 270 ? -2.628 -4.752 -12.888 1.00 92.25 270 VAL A CA 1
ATOM 2200 C C . VAL A 1 270 ? -1.958 -3.944 -13.993 1.00 92.25 270 VAL A C 1
ATOM 2202 O O . VAL A 1 270 ? -1.556 -4.526 -14.995 1.00 92.25 270 VAL A O 1
ATOM 2205 N N . PHE A 1 271 ? -1.793 -2.633 -13.807 1.00 88.50 271 PHE A N 1
ATOM 2206 C CA . PHE A 1 271 ? -1.128 -1.786 -14.798 1.00 88.50 271 PHE A CA 1
ATOM 2207 C C . PHE A 1 271 ? 0.313 -2.226 -15.032 1.00 88.50 271 PHE A C 1
ATOM 2209 O O . PHE A 1 271 ? 0.741 -2.343 -16.176 1.00 88.50 271 PHE A O 1
ATOM 2216 N N . TYR A 1 272 ? 1.047 -2.531 -13.961 1.00 86.94 272 TYR A N 1
ATOM 2217 C CA . TYR A 1 272 ? 2.420 -2.992 -14.089 1.00 86.94 272 TYR A CA 1
ATOM 2218 C C . TYR A 1 272 ? 2.536 -4.288 -14.897 1.00 86.94 272 TYR A C 1
ATOM 2220 O O . TYR A 1 272 ? 3.274 -4.344 -15.881 1.00 86.94 272 TYR A O 1
ATOM 2228 N N . TYR A 1 273 ? 1.830 -5.339 -14.469 1.00 86.12 273 TYR A N 1
ATOM 2229 C CA . TYR A 1 273 ? 1.921 -6.638 -15.128 1.00 86.12 273 TYR A CA 1
ATOM 2230 C C . TYR A 1 273 ? 1.312 -6.597 -16.530 1.00 86.12 273 TYR A C 1
ATOM 2232 O O . TYR A 1 273 ? 1.883 -7.192 -17.434 1.00 86.12 273 TYR A O 1
ATOM 2240 N N . GLY A 1 274 ? 0.232 -5.840 -16.736 1.00 85.25 274 GLY A N 1
ATOM 2241 C CA . GLY A 1 274 ? -0.396 -5.656 -18.044 1.00 85.25 274 GLY A CA 1
ATOM 2242 C C . GLY A 1 274 ? 0.546 -5.020 -19.064 1.00 85.25 274 GLY A C 1
ATOM 2243 O O . GLY A 1 274 ? 0.756 -5.592 -20.131 1.00 85.25 274 GLY A O 1
ATOM 2244 N N . LEU A 1 275 ? 1.179 -3.893 -18.718 1.00 82.12 275 LEU A N 1
ATOM 2245 C CA . LEU A 1 275 ? 2.161 -3.245 -19.593 1.00 82.12 275 LEU A CA 1
ATOM 2246 C C . LEU A 1 275 ? 3.381 -4.141 -19.838 1.00 82.12 275 LEU A C 1
ATOM 2248 O O . LEU A 1 275 ? 3.883 -4.223 -20.957 1.00 82.12 275 LEU A O 1
ATOM 2252 N N . ARG A 1 276 ? 3.830 -4.881 -18.817 1.00 79.19 276 ARG A N 1
ATOM 2253 C CA . ARG A 1 276 ? 4.959 -5.799 -18.981 1.00 79.19 276 ARG A CA 1
ATOM 2254 C C . ARG A 1 276 ? 4.631 -6.978 -19.896 1.00 79.19 276 ARG A C 1
ATOM 2256 O O . ARG A 1 276 ? 5.485 -7.397 -20.673 1.00 79.19 276 ARG A O 1
ATOM 2263 N N . TRP A 1 277 ? 3.434 -7.547 -19.788 1.00 82.94 277 TRP A N 1
ATOM 2264 C CA . TRP A 1 277 ? 2.994 -8.618 -20.679 1.00 82.94 277 TRP A CA 1
ATOM 2265 C C . TRP A 1 277 ? 2.827 -8.113 -22.105 1.00 82.94 277 TRP A C 1
ATOM 2267 O O . TRP A 1 277 ? 3.255 -8.804 -23.021 1.00 82.94 277 TRP A O 1
ATOM 2277 N N . TYR A 1 278 ? 2.292 -6.903 -22.282 1.00 79.75 278 TYR A N 1
ATOM 2278 C CA . TYR A 1 278 ? 2.201 -6.251 -23.585 1.00 79.75 278 TYR A CA 1
ATOM 2279 C C . TYR A 1 278 ? 3.578 -6.131 -24.257 1.00 79.75 278 TYR A C 1
ATOM 2281 O O . TYR A 1 278 ? 3.762 -6.609 -25.370 1.00 79.75 278 TYR A O 1
ATOM 2289 N N . GLU A 1 279 ? 4.579 -5.606 -23.545 1.00 74.56 279 GLU A N 1
ATOM 2290 C CA . GLU A 1 279 ? 5.957 -5.492 -24.045 1.00 74.56 279 GLU A CA 1
ATOM 2291 C C . GLU A 1 279 ? 6.563 -6.859 -24.411 1.00 74.56 279 GLU A C 1
ATOM 2293 O O . GLU A 1 279 ? 7.179 -7.017 -25.465 1.00 74.56 279 GLU A O 1
ATOM 2298 N N . LEU A 1 280 ? 6.371 -7.871 -23.558 1.00 75.38 280 LEU A N 1
ATOM 2299 C CA . LEU A 1 280 ? 6.856 -9.226 -23.826 1.00 75.38 280 LEU A CA 1
ATOM 2300 C C . LEU A 1 280 ? 6.190 -9.835 -25.070 1.00 75.38 280 LEU A C 1
ATOM 2302 O O . LEU A 1 280 ? 6.872 -10.487 -25.855 1.00 75.38 280 LEU A O 1
ATOM 2306 N N . ILE A 1 281 ? 4.891 -9.598 -25.267 1.00 79.94 281 ILE A N 1
ATOM 2307 C CA . ILE A 1 281 ? 4.138 -10.057 -26.440 1.00 79.94 281 ILE A CA 1
ATOM 2308 C C . ILE A 1 281 ? 4.654 -9.369 -27.711 1.00 79.94 281 ILE A C 1
ATOM 2310 O O . ILE A 1 281 ? 4.971 -10.060 -28.676 1.00 79.94 281 ILE A O 1
ATOM 2314 N N . CYS A 1 282 ? 4.838 -8.046 -27.702 1.00 74.06 282 CYS A N 1
ATOM 2315 C CA . CYS A 1 282 ? 5.404 -7.314 -28.841 1.00 74.06 282 CYS A CA 1
ATOM 2316 C C . CYS A 1 282 ? 6.830 -7.780 -29.188 1.00 74.06 282 CYS A C 1
ATOM 2318 O O . CYS A 1 282 ? 7.186 -7.861 -30.363 1.00 74.06 282 CYS A O 1
ATOM 2320 N N . ARG A 1 283 ? 7.638 -8.155 -28.182 1.00 73.19 283 ARG A N 1
ATOM 2321 C CA . ARG A 1 283 ? 8.974 -8.732 -28.401 1.00 73.19 283 ARG A CA 1
ATOM 2322 C C . ARG A 1 283 ? 8.913 -10.106 -29.070 1.00 73.19 283 ARG A C 1
ATOM 2324 O O . ARG A 1 283 ? 9.699 -10.370 -29.972 1.00 73.19 283 ARG A O 1
ATOM 2331 N N . ILE A 1 284 ? 7.984 -10.965 -28.646 1.00 76.00 284 ILE A N 1
ATOM 2332 C CA . ILE A 1 284 ? 7.770 -12.295 -29.243 1.00 76.00 284 ILE A CA 1
ATOM 2333 C C . ILE A 1 284 ? 7.258 -12.172 -30.687 1.00 76.00 284 ILE A C 1
ATOM 2335 O O . ILE A 1 284 ? 7.658 -12.957 -31.540 1.00 76.00 284 ILE A O 1
ATOM 2339 N N . MET A 1 285 ? 6.412 -11.177 -30.972 1.00 76.44 285 MET A N 1
ATOM 2340 C CA . MET A 1 285 ? 5.872 -10.922 -32.316 1.00 76.44 285 MET A CA 1
ATOM 2341 C C . MET A 1 285 ? 6.860 -10.213 -33.261 1.00 76.44 285 MET A C 1
ATOM 2343 O O . MET A 1 285 ? 6.545 -10.029 -34.432 1.00 76.44 285 MET A O 1
ATOM 2347 N N . GLY A 1 286 ? 8.058 -9.847 -32.788 1.00 68.88 286 GLY A N 1
ATOM 2348 C CA . GLY A 1 286 ? 9.108 -9.239 -33.611 1.00 68.88 286 GLY A CA 1
ATOM 2349 C C . GLY A 1 286 ? 8.885 -7.763 -33.968 1.00 68.88 286 GLY A C 1
ATOM 2350 O O . GLY A 1 286 ? 9.597 -7.239 -34.818 1.00 68.88 286 GLY A O 1
ATOM 2351 N N . GLU A 1 287 ? 7.930 -7.079 -33.328 1.00 61.72 287 GLU A N 1
ATOM 2352 C CA . GLU A 1 287 ? 7.575 -5.681 -33.635 1.00 61.72 287 GLU A CA 1
ATOM 2353 C C . GLU A 1 287 ? 8.508 -4.640 -32.990 1.00 61.72 287 GLU A C 1
ATOM 2355 O O . GLU A 1 287 ? 8.497 -3.476 -33.385 1.00 61.72 287 GLU A O 1
ATOM 2360 N N . VAL A 1 288 ? 9.321 -5.022 -31.998 1.00 55.78 288 VAL A N 1
ATOM 2361 C CA . VAL A 1 288 ? 10.157 -4.079 -31.234 1.00 55.78 288 VAL A CA 1
ATOM 2362 C C . VAL A 1 288 ? 11.631 -4.234 -31.607 1.00 55.78 288 VAL A C 1
ATOM 2364 O O . VAL A 1 288 ? 12.283 -5.200 -31.217 1.00 55.78 288 VAL A O 1
ATOM 2367 N N . THR A 1 289 ? 12.165 -3.242 -32.325 1.00 47.75 289 THR A N 1
ATOM 2368 C CA . THR A 1 289 ? 13.591 -3.086 -32.675 1.00 47.75 289 THR A CA 1
ATOM 2369 C C . THR A 1 289 ? 14.424 -2.401 -31.589 1.00 47.75 289 THR A C 1
ATOM 2371 O O . THR A 1 289 ? 15.640 -2.285 -31.744 1.00 47.75 289 THR A O 1
ATOM 2374 N N . GLU A 1 290 ? 13.822 -1.952 -30.480 1.00 49.81 290 GLU A N 1
ATOM 2375 C CA . GLU A 1 290 ? 14.585 -1.335 -29.393 1.00 49.81 290 GLU A CA 1
ATOM 2376 C C . GLU A 1 290 ? 15.477 -2.373 -28.698 1.00 49.81 290 GLU A C 1
ATOM 2378 O O . GLU A 1 290 ? 15.037 -3.219 -27.915 1.00 49.81 290 GLU A O 1
ATOM 2383 N N . THR A 1 291 ? 16.776 -2.265 -28.969 1.00 48.72 291 THR A N 1
ATOM 2384 C CA . THR A 1 291 ? 17.881 -2.933 -28.277 1.00 48.72 291 THR A CA 1
ATOM 2385 C C . THR A 1 291 ? 18.045 -2.386 -26.856 1.00 48.72 291 THR A C 1
ATOM 2387 O O . THR A 1 291 ? 19.110 -1.897 -26.482 1.00 48.72 291 THR A O 1
ATOM 2390 N N . TYR A 1 292 ? 16.991 -2.427 -26.041 1.00 55.19 292 TYR A N 1
ATOM 2391 C CA . TYR A 1 292 ? 17.132 -2.187 -24.612 1.00 55.19 292 TYR A CA 1
ATOM 2392 C C . TYR A 1 292 ? 17.749 -3.432 -23.970 1.00 55.19 292 TYR A C 1
ATOM 2394 O O . TYR A 1 292 ? 17.120 -4.490 -23.869 1.00 55.19 292 TYR A O 1
ATOM 2402 N N . VAL A 1 293 ? 19.014 -3.305 -23.569 1.00 58.91 293 VAL A N 1
ATOM 2403 C CA . VAL A 1 293 ? 19.715 -4.298 -22.754 1.00 58.91 293 VAL A CA 1
ATOM 2404 C C . VAL A 1 293 ? 19.339 -4.019 -21.295 1.00 58.91 293 VAL A C 1
ATOM 2406 O O . VAL A 1 293 ? 19.738 -2.978 -20.770 1.00 58.91 293 VAL A O 1
ATOM 2409 N N . PRO A 1 294 ? 18.561 -4.894 -20.628 1.00 61.75 294 PRO A N 1
ATOM 2410 C CA . PRO A 1 294 ? 18.168 -4.676 -19.240 1.00 61.75 294 PRO A CA 1
ATOM 2411 C C . PRO A 1 294 ? 19.414 -4.594 -18.358 1.00 61.75 294 PRO A C 1
ATOM 2413 O O . PRO A 1 294 ? 20.262 -5.487 -18.422 1.00 61.75 294 PRO A O 1
ATOM 2416 N N . GLN A 1 295 ? 19.532 -3.567 -17.512 1.00 64.75 295 GLN A N 1
ATOM 2417 C CA . GLN A 1 295 ? 20.632 -3.529 -16.555 1.00 64.75 295 GLN A CA 1
ATOM 2418 C C . GLN A 1 295 ? 20.374 -4.556 -15.442 1.00 64.75 295 GLN A C 1
ATOM 2420 O O . GLN A 1 295 ? 19.221 -4.827 -15.083 1.00 64.75 295 GLN A O 1
ATOM 2425 N N . PRO A 1 296 ? 21.426 -5.123 -14.829 1.00 69.19 296 PRO A N 1
ATOM 2426 C CA . PRO A 1 296 ? 21.272 -6.092 -13.743 1.00 69.19 296 PRO A CA 1
ATOM 2427 C C . PRO A 1 296 ? 20.455 -5.543 -12.558 1.00 69.19 296 PRO A C 1
ATOM 2429 O O . PRO A 1 296 ? 19.761 -6.301 -11.878 1.00 69.19 296 PRO A O 1
ATOM 2432 N N . LEU A 1 297 ? 20.477 -4.226 -12.327 1.00 74.00 297 LEU A N 1
ATOM 2433 C CA . LEU A 1 297 ? 19.691 -3.570 -11.278 1.00 74.00 297 LEU A CA 1
ATOM 2434 C C . LEU A 1 297 ? 18.201 -3.444 -11.626 1.00 74.00 297 LEU A C 1
ATOM 2436 O O . LEU A 1 297 ? 17.368 -3.554 -10.723 1.00 74.00 297 LEU A O 1
ATOM 2440 N N . ASP A 1 298 ? 17.848 -3.333 -12.908 1.00 71.69 298 ASP A N 1
ATOM 2441 C CA . ASP A 1 298 ? 16.451 -3.349 -13.354 1.00 71.69 298 ASP A CA 1
ATOM 2442 C C . ASP A 1 298 ? 15.815 -4.720 -13.074 1.00 71.69 298 ASP A C 1
ATOM 2444 O O . ASP A 1 298 ? 14.649 -4.807 -12.687 1.00 71.69 298 ASP A O 1
ATOM 2448 N N . MET A 1 299 ? 16.590 -5.807 -13.200 1.00 73.62 299 MET A N 1
ATOM 2449 C CA . MET A 1 299 ? 16.145 -7.156 -12.827 1.00 73.62 299 MET A CA 1
ATOM 2450 C C . MET A 1 299 ? 15.931 -7.295 -11.315 1.00 73.62 299 MET A C 1
ATOM 2452 O O . MET A 1 299 ? 14.874 -7.753 -10.886 1.00 73.62 299 MET A O 1
ATOM 2456 N N . VAL A 1 300 ? 16.882 -6.830 -10.497 1.00 80.25 300 VAL A N 1
ATOM 2457 C CA . VAL A 1 300 ? 16.749 -6.848 -9.027 1.00 80.25 300 VAL A CA 1
ATOM 2458 C C . VAL A 1 300 ? 15.515 -6.067 -8.579 1.00 80.25 300 VAL A C 1
ATOM 2460 O O . VAL A 1 300 ? 14.777 -6.510 -7.697 1.00 80.25 300 VAL A O 1
ATOM 2463 N N . PHE A 1 301 ? 15.249 -4.918 -9.197 1.00 82.44 301 PHE A N 1
ATOM 2464 C CA . PHE A 1 301 ? 14.112 -4.093 -8.820 1.00 82.44 301 PHE A CA 1
ATOM 2465 C C . PHE A 1 301 ? 12.757 -4.752 -9.130 1.00 82.44 301 PHE A C 1
ATOM 2467 O O . PHE A 1 301 ? 11.800 -4.583 -8.367 1.00 82.44 301 PHE A O 1
ATOM 2474 N N . LYS A 1 302 ? 12.672 -5.564 -10.194 1.00 80.62 302 LYS A N 1
ATOM 2475 C CA . LYS A 1 302 ? 11.481 -6.379 -10.500 1.00 80.62 302 LYS A CA 1
ATOM 2476 C C . LYS A 1 302 ? 11.185 -7.376 -9.377 1.00 80.62 302 LYS A C 1
ATOM 2478 O O . LYS A 1 302 ? 10.038 -7.478 -8.933 1.00 80.62 302 LYS A O 1
ATOM 2483 N N . ASP A 1 303 ? 12.214 -8.049 -8.870 1.00 84.44 303 ASP A N 1
ATOM 2484 C CA . ASP A 1 303 ? 12.073 -8.992 -7.757 1.00 84.44 303 ASP A CA 1
ATOM 2485 C C . ASP A 1 303 ? 11.682 -8.276 -6.464 1.00 84.44 303 ASP A C 1
ATOM 2487 O O . ASP A 1 303 ? 10.745 -8.698 -5.780 1.00 84.44 303 ASP A O 1
ATOM 2491 N N . VAL A 1 304 ? 12.326 -7.142 -6.163 1.00 88.31 304 VAL A N 1
ATOM 2492 C CA . VAL A 1 304 ? 11.977 -6.306 -5.005 1.00 88.31 304 VAL A CA 1
ATOM 2493 C C . VAL A 1 304 ? 10.510 -5.890 -5.069 1.00 88.31 304 VAL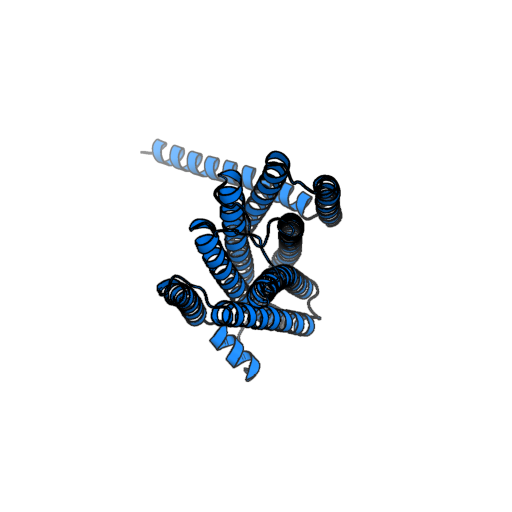 A C 1
ATOM 2495 O O . VAL A 1 304 ? 9.800 -6.027 -4.076 1.00 88.31 304 VAL A O 1
ATOM 2498 N N . ARG A 1 305 ? 10.014 -5.434 -6.225 1.00 89.69 305 ARG A N 1
ATOM 2499 C CA . ARG A 1 305 ? 8.604 -5.050 -6.393 1.00 89.69 305 ARG A CA 1
ATOM 2500 C C . ARG A 1 305 ? 7.656 -6.199 -6.091 1.00 89.69 305 ARG A C 1
ATOM 2502 O O . ARG A 1 305 ? 6.688 -6.009 -5.357 1.00 89.69 305 ARG A O 1
ATOM 2509 N N . TYR A 1 306 ? 7.933 -7.381 -6.635 1.00 89.94 306 TYR A N 1
ATOM 2510 C CA . TYR A 1 306 ? 7.123 -8.562 -6.362 1.00 89.94 306 TYR A CA 1
ATOM 2511 C C . TYR A 1 306 ? 7.100 -8.892 -4.870 1.00 89.94 306 TYR A C 1
ATOM 2513 O O . TYR A 1 306 ? 6.022 -9.048 -4.298 1.00 89.94 306 TYR A O 1
ATOM 2521 N N . VAL A 1 307 ? 8.268 -8.929 -4.224 1.00 92.06 307 VAL A N 1
ATOM 2522 C CA . VAL A 1 307 ? 8.375 -9.211 -2.787 1.00 92.06 307 VAL A CA 1
ATOM 2523 C C . VAL A 1 307 ? 7.632 -8.154 -1.966 1.00 92.06 307 VAL A C 1
ATOM 2525 O O . VAL A 1 307 ? 6.900 -8.507 -1.043 1.00 92.06 307 VAL A O 1
ATOM 2528 N N . MET A 1 308 ? 7.733 -6.870 -2.321 1.00 94.44 308 MET A N 1
ATOM 2529 C CA . MET A 1 308 ? 7.012 -5.791 -1.635 1.00 94.44 308 MET A CA 1
ATOM 2530 C C . MET A 1 308 ? 5.492 -5.915 -1.786 1.00 94.44 308 MET A C 1
ATOM 2532 O O . MET A 1 308 ? 4.775 -5.717 -0.806 1.00 94.44 308 MET A O 1
ATOM 2536 N N . LEU A 1 309 ? 4.983 -6.309 -2.959 1.00 94.00 309 LEU A N 1
ATOM 2537 C CA . LEU A 1 309 ? 3.552 -6.586 -3.146 1.00 94.00 309 LEU A CA 1
ATOM 2538 C C . LEU A 1 309 ? 3.085 -7.772 -2.291 1.00 94.00 309 LEU A C 1
ATOM 2540 O O . LEU A 1 309 ? 2.045 -7.678 -1.639 1.00 94.00 309 LEU A O 1
ATOM 2544 N N . VAL A 1 310 ? 3.870 -8.853 -2.220 1.00 94.44 310 VAL A N 1
ATOM 2545 C CA . VAL A 1 310 ? 3.571 -10.002 -1.345 1.00 94.44 310 VAL A CA 1
ATOM 2546 C C . VAL A 1 310 ? 3.527 -9.570 0.121 1.00 94.44 310 VAL A C 1
ATOM 2548 O O . VAL A 1 310 ? 2.544 -9.839 0.813 1.00 94.44 310 VAL A O 1
ATOM 2551 N N . LEU A 1 311 ? 4.551 -8.852 0.593 1.00 95.00 311 LEU A N 1
ATOM 2552 C CA . LEU A 1 311 ? 4.609 -8.335 1.963 1.00 95.00 311 LEU A CA 1
ATOM 2553 C C . LEU A 1 311 ? 3.412 -7.431 2.275 1.00 95.00 311 LEU A C 1
ATOM 2555 O O . LEU A 1 311 ? 2.811 -7.547 3.346 1.00 95.00 311 LEU A O 1
ATOM 2559 N N . PHE A 1 312 ? 3.038 -6.568 1.331 1.00 95.44 312 PHE A N 1
ATOM 2560 C CA . PHE A 1 312 ? 1.883 -5.693 1.459 1.00 95.44 312 PHE A CA 1
ATOM 2561 C C . PHE A 1 312 ? 0.583 -6.498 1.583 1.00 95.44 312 PHE A C 1
ATOM 2563 O O . PHE A 1 312 ? -0.172 -6.297 2.535 1.00 95.44 312 PHE A O 1
ATOM 2570 N N . TYR A 1 313 ? 0.336 -7.467 0.699 1.00 94.88 313 TYR A N 1
ATOM 2571 C CA . TYR A 1 313 ? -0.855 -8.317 0.779 1.00 94.88 313 TYR A CA 1
ATOM 2572 C C . TYR A 1 313 ? -0.903 -9.131 2.073 1.00 94.88 313 TYR A C 1
ATOM 2574 O O . TYR A 1 313 ? -1.957 -9.201 2.709 1.00 94.88 313 TYR A O 1
ATOM 2582 N N . CYS A 1 314 ? 0.227 -9.665 2.542 1.00 93.50 314 CYS A N 1
ATOM 2583 C CA . CYS A 1 314 ? 0.308 -10.317 3.848 1.00 93.50 314 CYS A CA 1
ATOM 2584 C C . CYS A 1 314 ? -0.050 -9.359 4.999 1.00 93.50 314 CYS A C 1
ATOM 2586 O O . CYS A 1 314 ? -0.796 -9.739 5.908 1.00 93.50 314 CYS A O 1
ATOM 2588 N N . ALA A 1 315 ? 0.421 -8.109 4.954 1.00 93.69 315 ALA A N 1
ATOM 2589 C CA . ALA A 1 315 ? 0.085 -7.091 5.948 1.00 93.69 315 ALA A CA 1
ATOM 2590 C C . ALA A 1 315 ? -1.419 -6.756 5.946 1.00 93.69 315 ALA A C 1
ATOM 2592 O O . ALA A 1 315 ? -2.031 -6.658 7.015 1.00 93.69 315 ALA A O 1
ATOM 2593 N N . ILE A 1 316 ? -2.048 -6.679 4.768 1.00 94.44 316 ILE A N 1
ATOM 2594 C CA . ILE A 1 316 ? -3.497 -6.466 4.654 1.00 94.44 316 ILE A CA 1
ATOM 2595 C C . ILE A 1 316 ? -4.290 -7.684 5.148 1.00 94.44 316 ILE A C 1
ATOM 2597 O O . ILE A 1 316 ? -5.317 -7.514 5.806 1.00 94.44 316 ILE A O 1
ATOM 2601 N N . VAL A 1 317 ? -3.817 -8.913 4.925 1.00 92.81 317 VAL A N 1
ATOM 2602 C CA . VAL A 1 317 ? -4.443 -10.124 5.490 1.00 92.81 317 VAL A CA 1
ATOM 2603 C C . VAL A 1 317 ? -4.424 -10.091 7.025 1.00 92.81 317 VAL A C 1
ATOM 2605 O O . VAL A 1 317 ? -5.443 -10.376 7.666 1.00 92.81 317 VAL A O 1
ATOM 2608 N N . LEU A 1 318 ? -3.304 -9.684 7.638 1.00 91.56 318 LEU A N 1
ATOM 2609 C CA . LEU A 1 318 ? -3.226 -9.469 9.091 1.00 91.56 318 LEU A CA 1
ATOM 2610 C C . LEU A 1 318 ? -4.188 -8.374 9.553 1.00 91.56 318 LEU A C 1
ATOM 2612 O O . LEU A 1 318 ? -4.929 -8.561 10.522 1.00 91.56 318 LEU A O 1
ATOM 2616 N N . LEU A 1 319 ? -4.230 -7.251 8.840 1.00 92.31 319 LEU A N 1
ATOM 2617 C CA . LEU A 1 319 ? -5.153 -6.161 9.131 1.00 92.31 319 LEU A CA 1
ATOM 2618 C C . LEU A 1 319 ? -6.614 -6.633 9.078 1.00 92.31 319 LEU A C 1
ATOM 2620 O O . LEU A 1 319 ? -7.371 -6.390 10.018 1.00 92.31 319 LEU A O 1
ATOM 2624 N N . ALA A 1 320 ? -6.996 -7.389 8.050 1.00 91.19 320 ALA A N 1
ATOM 2625 C CA . ALA A 1 320 ? -8.326 -7.967 7.902 1.00 91.19 320 ALA A CA 1
ATOM 2626 C C . ALA A 1 320 ? -8.685 -8.891 9.081 1.00 91.19 320 ALA A C 1
ATOM 2628 O O . ALA A 1 320 ? -9.787 -8.806 9.628 1.00 91.19 320 ALA A O 1
ATOM 2629 N N . LYS A 1 321 ? -7.741 -9.713 9.558 1.00 90.31 321 LYS A N 1
ATOM 2630 C CA . LYS A 1 321 ? -7.911 -10.530 10.774 1.00 90.31 321 LYS A CA 1
ATOM 2631 C C . LYS A 1 321 ? -8.188 -9.670 12.011 1.00 90.31 321 LYS A C 1
ATOM 2633 O O . LYS A 1 321 ? -9.056 -10.013 12.821 1.00 90.31 321 LYS A O 1
ATOM 2638 N N . HIS A 1 322 ? -7.482 -8.553 12.173 1.00 90.00 322 HIS A N 1
ATOM 2639 C CA . HIS A 1 322 ? -7.709 -7.636 13.290 1.00 90.00 322 HIS A CA 1
ATOM 2640 C C . HIS A 1 322 ? -9.038 -6.880 13.177 1.00 90.00 322 HIS A C 1
ATOM 2642 O O . HIS A 1 322 ? -9.713 -6.721 14.193 1.00 90.00 322 HIS A O 1
ATOM 2648 N N . LEU A 1 323 ? -9.469 -6.513 11.969 1.00 89.38 323 LEU A N 1
ATOM 2649 C CA . LEU A 1 323 ? -10.782 -5.906 11.714 1.00 89.38 323 LEU A CA 1
ATOM 2650 C C . LEU A 1 323 ? -11.935 -6.873 12.025 1.00 89.38 323 LEU A C 1
ATOM 2652 O O . LEU A 1 323 ? -12.921 -6.484 12.648 1.00 89.38 323 LEU A O 1
ATOM 2656 N N . VAL A 1 324 ? -11.793 -8.160 11.692 1.00 88.06 324 VAL A N 1
ATOM 2657 C CA . VAL A 1 324 ? -12.761 -9.199 12.093 1.00 88.06 324 VAL A CA 1
ATOM 2658 C C . VAL A 1 324 ? -12.838 -9.322 13.612 1.00 88.06 324 VAL A C 1
ATOM 2660 O O . VAL A 1 324 ? -13.924 -9.482 14.171 1.00 88.06 324 VAL A O 1
ATOM 2663 N N . LYS A 1 325 ? -11.691 -9.264 14.299 1.00 85.19 325 LYS A N 1
ATOM 2664 C CA . LYS A 1 325 ? -11.664 -9.296 15.763 1.00 85.19 325 LYS A CA 1
ATOM 2665 C C . LYS A 1 325 ? -12.343 -8.058 16.355 1.00 85.19 325 LYS A C 1
ATOM 2667 O O . LYS A 1 325 ? -13.138 -8.204 17.272 1.00 85.19 325 LYS A O 1
ATOM 2672 N N . ALA A 1 326 ? -12.100 -6.882 15.779 1.00 84.81 326 ALA A N 1
ATOM 2673 C CA . ALA A 1 326 ? -12.759 -5.646 16.179 1.00 84.81 326 ALA A CA 1
ATOM 2674 C C . ALA A 1 326 ? -14.278 -5.737 16.041 1.00 84.81 326 ALA A C 1
ATOM 2676 O O . ALA A 1 326 ? -14.999 -5.398 16.970 1.00 84.81 326 ALA A O 1
ATOM 2677 N N . TYR A 1 327 ? -14.771 -6.267 14.923 1.00 83.25 327 TYR A N 1
ATOM 2678 C CA . TYR A 1 327 ? -16.201 -6.500 14.755 1.00 83.25 327 TYR A CA 1
ATOM 2679 C C . TYR A 1 327 ? -16.775 -7.401 15.855 1.00 83.25 327 TYR A C 1
ATOM 2681 O O . TYR A 1 327 ? -17.806 -7.069 16.434 1.00 83.25 327 TYR A O 1
ATOM 2689 N N . LYS A 1 328 ? -16.090 -8.505 16.187 1.00 80.38 328 LYS A N 1
ATOM 2690 C CA . LYS A 1 328 ? -16.528 -9.415 17.257 1.00 80.38 328 LYS A CA 1
ATOM 2691 C C . LYS A 1 328 ? -16.653 -8.684 18.591 1.00 80.38 328 LYS A C 1
ATOM 2693 O O . LYS A 1 328 ? -17.703 -8.798 19.216 1.00 80.38 328 LYS A O 1
ATOM 2698 N N . ASP A 1 329 ? -15.650 -7.890 18.960 1.00 74.69 329 ASP A N 1
ATOM 2699 C CA . ASP A 1 329 ? -15.658 -7.100 20.197 1.00 74.69 329 ASP A CA 1
ATOM 2700 C C . ASP A 1 329 ? -16.844 -6.109 20.239 1.00 74.69 329 ASP A C 1
ATOM 2702 O O . ASP A 1 329 ? -17.526 -6.002 21.251 1.00 74.69 329 ASP A O 1
ATOM 2706 N N . TYR A 1 330 ? -17.170 -5.460 19.115 1.00 67.25 330 TYR A N 1
ATOM 2707 C CA . TYR A 1 330 ? -18.274 -4.488 19.006 1.00 67.25 330 TYR A CA 1
ATOM 2708 C C . TYR A 1 330 ? -19.690 -5.090 18.967 1.00 67.25 330 TYR A C 1
ATOM 2710 O O . TYR A 1 330 ? -20.673 -4.345 19.058 1.00 67.25 330 TYR A O 1
ATOM 2718 N N . THR A 1 331 ? -19.815 -6.402 18.756 1.00 62.97 331 THR A N 1
ATOM 2719 C CA . THR A 1 331 ? -21.113 -7.099 18.645 1.00 62.97 331 THR A CA 1
ATOM 2720 C C . THR A 1 331 ? -21.581 -7.762 19.935 1.00 62.97 331 THR A C 1
ATOM 2722 O O . THR A 1 331 ? -22.697 -8.279 19.965 1.00 62.97 331 THR A O 1
ATOM 2725 N N . VAL A 1 332 ? -20.770 -7.759 20.995 1.00 58.00 332 VAL A N 1
ATOM 2726 C CA . VAL A 1 332 ? -21.187 -8.335 22.276 1.00 58.00 332 VAL A CA 1
ATOM 2727 C C . VAL A 1 332 ? -22.092 -7.334 23.007 1.00 58.00 332 VAL A C 1
ATOM 2729 O O . VAL A 1 332 ? -21.689 -6.184 23.189 1.00 58.00 332 VAL A O 1
ATOM 2732 N N . PRO A 1 333 ? -23.326 -7.711 23.390 1.00 49.06 333 PRO A N 1
ATOM 2733 C CA . PRO A 1 333 ? -24.235 -6.793 24.062 1.00 49.06 333 PRO A CA 1
ATOM 2734 C C . PRO A 1 333 ? -23.703 -6.411 25.446 1.00 49.06 333 PRO A C 1
ATOM 2736 O O . PRO A 1 333 ? -23.339 -7.278 26.242 1.00 49.06 333 PRO A O 1
ATOM 2739 N N . ALA A 1 334 ? -23.731 -5.112 25.754 1.00 47.38 334 ALA A N 1
ATOM 2740 C CA . ALA A 1 334 ? -23.628 -4.630 27.123 1.00 47.38 334 ALA A CA 1
ATOM 2741 C C . ALA A 1 334 ? -24.806 -5.214 27.916 1.00 47.38 334 ALA A C 1
ATOM 2743 O O . ALA A 1 334 ? -25.967 -4.919 27.618 1.00 47.38 334 ALA A O 1
ATOM 2744 N N . ARG A 1 335 ? -24.532 -6.070 28.906 1.00 39.25 335 ARG A N 1
ATOM 2745 C CA . ARG A 1 335 ? -25.558 -6.455 29.882 1.00 39.25 335 ARG A CA 1
ATOM 2746 C C . ARG A 1 335 ? -26.008 -5.173 30.585 1.00 39.25 335 ARG A C 1
ATOM 2748 O O . ARG A 1 335 ? -25.206 -4.552 31.282 1.00 39.25 335 ARG A O 1
ATOM 2755 N N . LYS A 1 336 ? -27.273 -4.787 30.385 1.00 41.19 336 LYS A N 1
ATOM 2756 C CA . LYS A 1 336 ? -27.964 -3.853 31.280 1.00 41.19 336 LYS A CA 1
ATOM 2757 C C . LYS A 1 336 ? -27.836 -4.436 32.692 1.00 41.19 336 LYS A C 1
ATOM 2759 O O . LYS A 1 336 ? -28.226 -5.586 32.893 1.00 41.19 336 LYS A O 1
ATOM 2764 N N . SER A 1 337 ? -27.182 -3.710 33.598 1.00 39.38 337 SER A N 1
ATOM 2765 C CA . SER A 1 337 ? -27.369 -3.935 35.037 1.00 39.38 337 SER A CA 1
ATOM 2766 C C . SER A 1 337 ? -28.689 -3.355 35.466 1.00 39.38 337 SER A C 1
ATOM 2768 O O . SER A 1 337 ? -28.965 -2.239 34.963 1.00 39.38 337 SER A O 1
#

pLDDT: mean 76.98, std 15.35, range [35.09, 95.75]

Radius of gyration: 23.05 Å; chains: 1; bounding box: 50×43×83 Å

Organism: NCBI:txid2759912

Secondary structure (DSSP, 8-state):
--HHHHHHHHHHHHHHHHHHHHHHHHHHHHHHHT-HHHHHHHHHHHHHHHHHHHTTSS--HHHHHHHHHHHHHHHHHHHHHHHHHHHS--S-HHHHHHHHHHHHHHHHHHHHHHHHHHHHHTT----SS-TTTHHHHHHHHHHHHHHHHHHHHHHHHHHHHHHHHHHT---------PPPHHHHHHHHHT-HHHHHHHHHHHHHHHHHHHTTSS--HHHHHHHHHHHHHHHHHHHHHHHHHHHHTTT-HHHHHHHHHHHHHHHHHHHHHHHHHHHHHHHHHHHHTT---------HHHHHHHHHHHHHHHHHHHHHHHHHHHHHHHHHHHTS-----